Protein AF-0000000077904425 (afdb_homodimer)

Solvent-accessible surface area (backbone atoms only — not comparable to full-atom values): 20096 Å² total; per-residue (Å²): 112,49,62,66,55,47,48,64,58,54,51,74,42,61,39,12,39,88,45,79,74,54,66,70,46,53,52,41,25,53,48,27,41,57,49,38,70,39,75,86,42,65,72,44,62,32,39,40,38,30,56,38,67,69,58,33,61,66,47,53,83,44,50,63,55,47,86,83,42,59,60,88,75,30,36,51,49,89,78,18,36,59,48,27,36,34,39,35,28,35,35,66,79,54,83,76,67,60,47,27,31,45,13,20,22,51,40,38,24,51,49,40,26,34,76,73,58,30,32,32,28,84,34,69,60,51,44,56,71,62,50,24,63,76,69,70,54,50,84,58,38,37,78,64,35,39,32,39,28,18,34,52,72,62,54,51,43,75,38,81,42,41,92,86,62,38,46,59,50,46,66,49,96,85,62,26,40,38,36,30,32,69,54,66,76,79,37,41,48,75,84,111,49,62,67,55,45,47,62,58,54,52,75,41,63,38,12,39,88,47,79,74,56,66,70,45,53,52,41,24,54,49,28,42,56,50,38,70,39,75,85,44,64,71,45,61,32,39,40,38,30,56,38,66,69,57,33,63,67,46,54,83,44,50,63,55,48,86,83,42,59,59,88,76,29,38,50,49,88,79,18,36,57,49,28,36,33,38,36,28,36,35,65,80,54,85,76,68,61,47,28,32,44,14,19,22,51,38,38,23,53,49,41,26,36,75,71,60,29,31,31,27,85,34,69,59,52,44,56,71,63,48,24,63,76,69,70,52,50,86,55,37,38,79,64,35,40,30,39,28,19,34,52,74,61,55,51,42,75,38,80,43,42,92,85,62,38,47,60,50,48,67,51,97,84,62,25,40,38,37,30,30,71,54,67,75,80,35,41,47,76,84

Secondary structure (DSSP, 8-state):
--HHHHHHH--B---EES-PPPHHHHHHHHHHHHT---GGG---EEEEEE--HHHHHHHGGGB---TTS-HHHHSPPGGGS-SEEEEEEEETTS-S-HHHHHHHHHHHHHHHHHTTT-EEEEE-SB-HHHHHHHHT--TTEEEEEEEEEEEESS-EEEEE--TTT-S--EE-TTS-EEEEE--HHHHEEE-/--HHHHHHH--B---EES-PPPHHHHHHHHHHHHT---GGG---EEEEEE--HHHHHHHGGGB---TTS-HHHHSPPGGGS-SEEEEEEEETTS-S-HHHHHHHHHHHHHHHHHTTT-EEEEE-SB-HHHHHHHHT--TTEEEEEEEEEEEESS-EEEEE--TTT-S--EE-TTS-EEEEE--HHHHEEE-

Nearest PDB structures (foldseek):
  2r01-assembly1_A-2  TM=9.145E-01  e=1.708E-19  Chlorobaculum tepidum TLS
  8cqt-assembly1_A  TM=8.303E-01  e=8.380E-14  Bacteroides thetaiotaomicron
  8uc3-assembly1_B  TM=7.685E-01  e=1.182E-12  Streptomyces noursei ATCC 11455
  3h4o-assembly1_A  TM=8.006E-01  e=9.326E-12  Clostridioides difficile 630
  3hj9-assembly1_B  TM=7.371E-01  e=4.112E-08  Cupriavidus pinatubonensis JMP134

InterPro domains:
  IPR000415 Nitroreductase-like [G3DSA:3.40.109.10] (1-153)
  IPR000415 Nitroreductase-like [SSF55469] (1-163)
  IPR023312 Putative nitroreductase, C-terminal, bacterial [G3DSA:2.20.180.10] (157-189)
  IPR029479 Nitroreductase [PF00881] (9-150)

Organism: NCBI:txid853

Radius of gyration: 20.33 Å; Cα contacts (8 Å, |Δi|>4): 874; chains: 2; bounding box: 54×57×41 Å

pLDDT: mean 97.96, std 1.53, range [84.62, 98.94]

Foldseek 3Di:
DDPVVLVFFADAFAFFAQDAQDPVLVVQLQVLLVPFDDVVSQSFKDKDKFQDQVLQVVFLVFFDWQPLDDCVLTHYDPRGFFNIKMFIKGQQVGDDDRVVSSVRSVVSSSSSNVVVQKHKHKTQRGNQVVVCVSRVPDPPIGGGIMMGIHHHPAGEGEDADDPVNHQRWDADPVSHIYGHDYDPVVVDDDD/DDPVVLVFFADAFAFFAQDAQDPVLVVQLQVLLVPFDDVVSQSFKDKDKFQDQVLQVVFLVFFDWQPLDDCVLTHYDPRGFFNIKMFIKGQQVGDDDRVVSSVRSVVSSSSSNVVVQKHKHKTQRGNQVVVCVSRVPDPPIGGGIMMGIHHHPAGEGEDADDPVPHQRWDADPVSHIYGHDYDPVVVDDDD

Structure (mmCIF, N/CA/C/O backbone):
data_AF-0000000077904425-model_v1
#
loop_
_entity.id
_entity.type
_entity.pdbx_description
1 polymer 'Nitroreductase family protein'
#
loop_
_atom_site.group_PDB
_atom_site.id
_atom_site.type_symbol
_atom_site.label_atom_id
_atom_site.label_alt_id
_atom_site.label_comp_id
_atom_site.label_asym_id
_atom_site.label_entity_id
_atom_site.label_seq_id
_atom_site.pdbx_PDB_ins_code
_atom_site.Cartn_x
_atom_site.Cartn_y
_atom_site.Cartn_z
_atom_site.occupancy
_atom_site.B_iso_or_equiv
_atom_site.auth_seq_id
_atom_site.auth_comp_id
_atom_site.auth_asym_id
_atom_site.auth_atom_id
_atom_site.pdbx_PDB_model_num
ATOM 1 N N . MET A 1 1 ? 2.941 -10.969 15.156 1 84.62 1 MET A N 1
ATOM 2 C CA . MET A 1 1 ? 3.982 -10.391 14.305 1 84.62 1 MET A CA 1
ATOM 3 C C . MET A 1 1 ? 3.879 -8.867 14.273 1 84.62 1 MET A C 1
ATOM 5 O O . MET A 1 1 ? 2.779 -8.32 14.211 1 84.62 1 MET A O 1
ATOM 9 N N . SER A 1 2 ? 5.078 -8.211 14.445 1 94.81 2 SER A N 1
ATOM 10 C CA . SER A 1 2 ? 5.078 -6.754 14.352 1 94.81 2 SER A CA 1
ATOM 11 C C . SER A 1 2 ? 4.898 -6.293 12.914 1 94.81 2 SER A C 1
ATOM 13 O O . SER A 1 2 ? 4.996 -7.094 11.984 1 94.81 2 SER A O 1
ATOM 15 N N . ILE A 1 3 ? 4.578 -5.016 12.758 1 97.62 3 ILE A N 1
ATOM 16 C CA . ILE A 1 3 ? 4.406 -4.453 11.422 1 97.62 3 ILE A CA 1
ATOM 17 C C . ILE A 1 3 ? 5.703 -4.609 10.625 1 97.62 3 ILE A C 1
ATOM 19 O O . ILE A 1 3 ? 5.691 -5.094 9.492 1 97.62 3 ILE A O 1
ATOM 23 N N . MET A 1 4 ? 6.895 -4.312 11.234 1 97.69 4 MET A N 1
ATOM 24 C CA . MET A 1 4 ? 8.156 -4.371 10.5 1 97.69 4 MET A CA 1
ATOM 25 C C . MET A 1 4 ? 8.539 -5.812 10.188 1 97.69 4 MET A C 1
ATOM 27 O O . MET A 1 4 ? 9.117 -6.094 9.141 1 97.69 4 MET A O 1
ATOM 31 N N . GLU A 1 5 ? 8.219 -6.676 11.102 1 97.5 5 GLU A N 1
ATOM 32 C CA . GLU A 1 5 ? 8.445 -8.086 10.812 1 97.5 5 GLU A CA 1
ATOM 33 C C . GLU A 1 5 ? 7.586 -8.562 9.641 1 97.5 5 GLU A C 1
ATOM 35 O O . GLU A 1 5 ? 8.055 -9.312 8.789 1 97.5 5 GLU A O 1
ATOM 40 N N . THR A 1 6 ? 6.289 -8.164 9.625 1 98.19 6 THR A N 1
ATOM 41 C CA . THR A 1 6 ? 5.395 -8.531 8.539 1 98.19 6 THR A CA 1
ATOM 42 C C . THR A 1 6 ? 5.902 -7.969 7.211 1 98.19 6 THR A C 1
ATOM 44 O O . THR A 1 6 ? 5.918 -8.672 6.199 1 98.19 6 THR A O 1
ATOM 47 N N . LEU A 1 7 ? 6.34 -6.703 7.207 1 98.19 7 LEU A N 1
ATOM 48 C CA . LEU A 1 7 ? 6.875 -6.078 6.004 1 98.19 7 LEU A CA 1
ATOM 49 C C . LEU A 1 7 ? 8.133 -6.805 5.523 1 98.19 7 LEU A C 1
ATOM 51 O O . LEU A 1 7 ? 8.344 -6.949 4.316 1 98.19 7 LEU A O 1
ATOM 55 N N . ASN A 1 8 ? 8.922 -7.266 6.434 1 97.81 8 ASN A N 1
ATOM 56 C CA . ASN A 1 8 ? 10.172 -7.926 6.082 1 97.81 8 ASN A CA 1
ATOM 57 C C . ASN A 1 8 ? 9.938 -9.312 5.5 1 97.81 8 ASN A C 1
ATOM 59 O O . ASN A 1 8 ? 10.664 -9.75 4.602 1 97.81 8 ASN A O 1
ATOM 63 N N . THR A 1 9 ? 8.938 -9.984 6.023 1 98.06 9 THR A N 1
ATOM 64 C CA . THR A 1 9 ? 8.789 -11.391 5.68 1 98.06 9 THR A CA 1
ATOM 65 C C . THR A 1 9 ? 7.727 -11.578 4.602 1 98.06 9 THR A C 1
ATOM 67 O O . THR A 1 9 ? 7.652 -12.633 3.967 1 98.06 9 THR A O 1
ATOM 70 N N . ARG A 1 10 ? 6.793 -10.586 4.441 1 98.06 10 ARG A N 1
ATOM 71 C CA . ARG A 1 10 ? 5.863 -10.664 3.318 1 98.06 10 ARG A CA 1
ATOM 72 C C . ARG A 1 10 ? 6.594 -10.508 1.989 1 98.06 10 ARG A C 1
ATOM 74 O O . ARG A 1 10 ? 7.129 -9.438 1.69 1 98.06 10 ARG A O 1
ATOM 81 N N . ARG A 1 11 ? 6.738 -11.531 1.28 1 98.31 11 ARG A N 1
ATOM 82 C CA . ARG A 1 11 ? 7.367 -11.562 -0.036 1 98.31 11 ARG A CA 1
ATOM 83 C C . ARG A 1 11 ? 6.414 -12.125 -1.084 1 98.31 11 ARG A C 1
ATOM 85 O O . ARG A 1 11 ? 5.301 -12.539 -0.758 1 98.31 11 ARG A O 1
ATOM 92 N N . THR A 1 12 ? 6.887 -12.062 -2.316 1 98.56 12 THR A N 1
ATOM 93 C CA . THR A 1 12 ? 6.152 -12.734 -3.383 1 98.56 12 THR A CA 1
ATOM 94 C C . THR A 1 12 ? 6.383 -14.242 -3.338 1 98.56 12 THR A C 1
ATOM 96 O O . THR A 1 12 ? 7.527 -14.695 -3.256 1 98.56 12 THR A O 1
ATOM 99 N N . TYR A 1 13 ? 5.348 -14.984 -3.318 1 98.62 13 TYR A N 1
ATOM 100 C CA . TYR A 1 13 ? 5.406 -16.438 -3.334 1 98.62 13 TYR A CA 1
ATOM 101 C C . TYR A 1 13 ? 4.77 -17 -4.602 1 98.62 13 TYR A C 1
ATOM 103 O O . TYR A 1 13 ? 3.75 -16.484 -5.07 1 98.62 13 TYR A O 1
ATOM 111 N N . ARG A 1 14 ? 5.336 -18.156 -5.055 1 98.5 14 ARG A N 1
ATOM 112 C CA . ARG A 1 14 ? 4.91 -18.594 -6.379 1 98.5 14 ARG A CA 1
ATOM 113 C C . ARG A 1 14 ? 4.648 -20.094 -6.398 1 98.5 14 ARG A C 1
ATOM 115 O O . ARG A 1 14 ? 4.344 -20.656 -7.449 1 98.5 14 ARG A O 1
ATOM 122 N N . ARG A 1 15 ? 4.828 -20.75 -5.27 1 98.62 15 ARG A N 1
ATOM 123 C CA . ARG A 1 15 ? 4.461 -22.141 -5.062 1 98.62 15 ARG A CA 1
ATOM 124 C C . ARG A 1 15 ? 3.674 -22.312 -3.766 1 98.62 15 ARG A C 1
ATOM 126 O O . ARG A 1 15 ? 4.023 -21.719 -2.738 1 98.62 15 ARG A O 1
ATOM 133 N N . PHE A 1 16 ? 2.631 -23.172 -3.879 1 98.75 16 PHE A N 1
ATOM 134 C CA . PHE A 1 16 ? 1.696 -23.203 -2.76 1 98.75 16 PHE A CA 1
ATOM 135 C C . PHE A 1 16 ? 1.29 -24.641 -2.436 1 98.75 16 PHE A C 1
ATOM 137 O O . PHE A 1 16 ? 1.147 -25.469 -3.338 1 98.75 16 PHE A O 1
ATOM 144 N N . ALA A 1 17 ? 1.142 -24.875 -1.135 1 98.69 17 ALA A N 1
ATOM 145 C CA . ALA A 1 17 ? 0.467 -26.109 -0.725 1 98.69 17 ALA A CA 1
ATOM 146 C C . ALA A 1 17 ? -0.988 -26.109 -1.184 1 98.69 17 ALA A C 1
ATOM 148 O O . ALA A 1 17 ? -1.618 -25.062 -1.284 1 98.69 17 ALA A O 1
ATOM 149 N N . GLN A 1 18 ? -1.491 -27.359 -1.376 1 98 18 GLN A N 1
ATOM 150 C CA . GLN A 1 18 ? -2.869 -27.484 -1.839 1 98 18 GLN A CA 1
ATOM 151 C C . GLN A 1 18 ? -3.842 -27.547 -0.663 1 98 18 GLN A C 1
ATOM 153 O O . GLN A 1 18 ? -4.5 -28.562 -0.446 1 98 18 GLN A O 1
ATOM 158 N N . LYS A 1 19 ? -3.885 -26.531 0.085 1 97.44 19 LYS A N 1
ATOM 159 C CA . LYS A 1 19 ? -4.801 -26.344 1.205 1 97.44 19 LYS A CA 1
ATOM 160 C C . LYS A 1 19 ? -5.602 -25.047 1.042 1 97.44 19 LYS A C 1
ATOM 162 O O . LYS A 1 19 ? -5.059 -24.016 0.623 1 97.44 19 LYS A O 1
ATOM 167 N N . PRO A 1 20 ? -6.832 -25.172 1.307 1 97.44 20 PRO A N 1
ATOM 168 C CA . PRO A 1 20 ? -7.664 -23.984 1.112 1 97.44 20 PRO A CA 1
ATOM 169 C C . PRO A 1 20 ? -7.242 -22.812 2.002 1 97.44 20 PRO A C 1
ATOM 171 O O . PRO A 1 20 ? -6.746 -23.031 3.111 1 97.44 20 PRO A O 1
ATOM 174 N N . VAL A 1 21 ? -7.398 -21.625 1.522 1 98.69 21 VAL A N 1
ATOM 175 C CA . VAL A 1 21 ? -7.234 -20.422 2.342 1 98.69 21 VAL A CA 1
ATOM 176 C C . VAL A 1 21 ? -8.383 -20.328 3.344 1 98.69 21 VAL A C 1
ATOM 178 O O . VAL A 1 21 ? -9.555 -20.391 2.965 1 98.69 21 VAL A O 1
ATOM 181 N N . PRO A 1 22 ? -8.07 -20.172 4.578 1 98.44 22 PRO A N 1
ATOM 182 C CA . PRO A 1 22 ? -9.141 -20.047 5.57 1 98.44 22 PRO A CA 1
ATOM 183 C C . PRO A 1 22 ? -10.047 -18.859 5.312 1 98.44 22 PRO A C 1
ATOM 185 O O . PRO A 1 22 ? -9.578 -17.797 4.895 1 98.44 22 PRO A O 1
ATOM 188 N N . GLN A 1 23 ? -11.32 -19.031 5.664 1 98 23 GLN A N 1
ATOM 189 C CA . GLN A 1 23 ? -12.32 -18 5.383 1 98 23 GLN A CA 1
ATOM 190 C C . GLN A 1 23 ? -12.023 -16.719 6.156 1 98 23 GLN A C 1
ATOM 192 O O . GLN A 1 23 ? -12.273 -15.625 5.664 1 98 23 GLN A O 1
ATOM 197 N N . ASP A 1 24 ? -11.562 -16.828 7.348 1 98.62 24 ASP A N 1
ATOM 198 C CA . ASP A 1 24 ? -11.258 -15.641 8.141 1 98.62 24 ASP A CA 1
ATOM 199 C C . ASP A 1 24 ? -10.156 -14.812 7.484 1 98.62 24 ASP A C 1
ATOM 201 O O . ASP A 1 24 ? -10.117 -13.586 7.633 1 98.62 24 ASP A O 1
ATOM 205 N N . VAL A 1 25 ? -9.203 -15.469 6.766 1 98.69 25 VAL A N 1
ATOM 206 C CA . VAL A 1 25 ? -8.164 -14.758 6.027 1 98.69 25 VAL A CA 1
ATOM 207 C C . VAL A 1 25 ? -8.789 -13.992 4.863 1 98.69 25 VAL A C 1
ATOM 209 O O . VAL A 1 25 ? -8.422 -12.844 4.598 1 98.69 25 VAL A O 1
ATOM 212 N N . VAL A 1 26 ? -9.727 -14.609 4.191 1 98.75 26 VAL A N 1
ATOM 213 C CA . VAL A 1 26 ? -10.438 -13.961 3.1 1 98.75 26 VAL A CA 1
ATOM 214 C C . VAL A 1 26 ? -11.141 -12.703 3.615 1 98.75 26 VAL A C 1
ATOM 216 O O . VAL A 1 26 ? -11.047 -11.633 3.006 1 98.75 26 VAL A O 1
ATOM 219 N N . GLU A 1 27 ? -11.805 -12.867 4.715 1 98.62 27 GLU A N 1
ATOM 220 C CA . GLU A 1 27 ? -12.516 -11.734 5.316 1 98.62 27 GLU A CA 1
ATOM 221 C C . GLU A 1 27 ? -11.547 -10.617 5.68 1 98.62 27 GLU A C 1
ATOM 223 O O . GLU A 1 27 ? -11.859 -9.438 5.48 1 98.62 27 GLU A O 1
ATOM 228 N N . ASP A 1 28 ? -10.406 -10.969 6.219 1 98.75 28 ASP A N 1
ATOM 229 C CA . ASP A 1 28 ? -9.398 -9.969 6.566 1 98.75 28 ASP A CA 1
ATOM 230 C C . ASP A 1 28 ? -8.898 -9.234 5.32 1 98.75 28 ASP A C 1
ATOM 232 O O . ASP A 1 28 ? -8.703 -8.016 5.352 1 98.75 28 ASP A O 1
ATOM 236 N N . MET A 1 29 ? -8.688 -9.953 4.223 1 98.88 29 MET A N 1
ATOM 237 C CA . MET A 1 29 ? -8.219 -9.328 2.992 1 98.88 29 MET A CA 1
ATOM 238 C C . MET A 1 29 ? -9.242 -8.328 2.459 1 98.88 29 MET A C 1
ATOM 240 O O . MET A 1 29 ? -8.891 -7.223 2.049 1 98.88 29 MET A O 1
ATOM 244 N N . VAL A 1 30 ? -10.5 -8.695 2.498 1 98.81 30 VAL A N 1
ATOM 245 C CA . VAL A 1 30 ? -11.562 -7.812 2.031 1 98.81 30 VAL A CA 1
ATOM 246 C C . VAL A 1 30 ? -11.648 -6.586 2.938 1 98.81 30 VAL A C 1
ATOM 248 O O . VAL A 1 30 ? -11.766 -5.457 2.455 1 98.81 30 VAL A O 1
ATOM 251 N N . GLU A 1 31 ? -11.57 -6.832 4.219 1 98.81 31 GLU A N 1
ATOM 252 C CA . GLU A 1 31 ? -11.594 -5.719 5.164 1 98.81 31 GLU A CA 1
ATOM 253 C C . GLU A 1 31 ? -10.383 -4.809 4.977 1 98.81 31 GLU A C 1
ATOM 255 O O . GLU A 1 31 ? -10.492 -3.59 5.105 1 98.81 31 GLU A O 1
ATOM 260 N N . ALA A 1 32 ? -9.25 -5.395 4.695 1 98.88 32 ALA A N 1
ATOM 261 C CA . ALA A 1 32 ? -8.039 -4.613 4.453 1 98.88 32 ALA A CA 1
ATOM 262 C C . ALA A 1 32 ? -8.219 -3.672 3.266 1 98.88 32 ALA A C 1
ATOM 264 O O . ALA A 1 32 ? -7.781 -2.521 3.305 1 98.88 32 ALA A O 1
ATOM 265 N N . LEU A 1 33 ? -8.844 -4.16 2.191 1 98.88 33 LEU A N 1
ATOM 266 C CA . LEU A 1 33 ? -9.188 -3.285 1.076 1 98.88 33 LEU A CA 1
ATOM 267 C C . LEU A 1 33 ? -10.109 -2.158 1.536 1 98.88 33 LEU A C 1
ATOM 269 O O . LEU A 1 33 ? -9.875 -0.991 1.207 1 98.88 33 LEU A O 1
ATOM 273 N N . ARG A 1 34 ? -11.117 -2.516 2.299 1 98.69 34 ARG A N 1
ATOM 274 C CA . ARG A 1 34 ? -12.117 -1.554 2.75 1 98.69 34 ARG A CA 1
ATOM 275 C C . ARG A 1 34 ? -11.469 -0.443 3.574 1 98.69 34 ARG A C 1
ATOM 277 O O . ARG A 1 34 ? -11.891 0.714 3.496 1 98.69 34 ARG A O 1
ATOM 284 N N . LEU A 1 35 ? -10.469 -0.769 4.277 1 98.62 35 LEU A N 1
ATOM 285 C CA . LEU A 1 35 ? -9.82 0.141 5.215 1 98.62 35 LEU A CA 1
ATOM 286 C C . LEU A 1 35 ? -8.734 0.959 4.52 1 98.62 35 LEU A C 1
ATOM 288 O O . LEU A 1 35 ? -8.156 1.867 5.121 1 98.62 35 LEU A O 1
ATOM 292 N N . SER A 1 36 ? -8.469 0.687 3.26 1 98.69 36 SER A N 1
ATOM 293 C CA . SER A 1 36 ? -7.367 1.32 2.541 1 98.69 36 SER A CA 1
ATOM 294 C C . SER A 1 36 ? -7.625 2.811 2.338 1 98.69 36 SER A C 1
ATOM 296 O O . SER A 1 36 ? -8.75 3.217 2.055 1 98.69 36 SER A O 1
ATOM 298 N N . SER A 1 37 ? -6.543 3.627 2.564 1 98.25 37 SER A N 1
ATOM 299 C CA . SER A 1 37 ? -6.598 5.027 2.164 1 98.25 37 SER A CA 1
ATOM 300 C C . SER A 1 37 ? -6.766 5.168 0.654 1 98.25 37 SER A C 1
ATOM 302 O O . SER A 1 37 ? -6.281 4.328 -0.109 1 98.25 37 SER A O 1
ATOM 304 N N . CYS A 1 38 ? -7.488 6.16 0.239 1 98.31 38 CYS A N 1
ATOM 305 C CA . CYS A 1 38 ? -7.598 6.504 -1.174 1 98.31 38 CYS A CA 1
ATOM 306 C C . CYS A 1 38 ? -7.828 8 -1.353 1 98.31 38 CYS A C 1
ATOM 308 O O . CYS A 1 38 ? -8.203 8.695 -0.405 1 98.31 38 CYS A O 1
ATOM 310 N N . GLY A 1 39 ? -7.434 8.445 -2.512 1 98.38 39 GLY A N 1
ATOM 311 C CA . GLY A 1 39 ? -7.617 9.859 -2.809 1 98.38 39 GLY A CA 1
ATOM 312 C C . GLY A 1 39 ? -9.047 10.328 -2.613 1 98.38 39 GLY A C 1
ATOM 313 O O . GLY A 1 39 ? -9.977 9.734 -3.158 1 98.38 39 GLY A O 1
ATOM 314 N N . ALA A 1 40 ? -9.188 11.359 -1.803 1 97.81 40 ALA A N 1
ATOM 315 C CA . ALA A 1 40 ? -10.484 11.984 -1.553 1 97.81 40 ALA A CA 1
ATOM 316 C C . ALA A 1 40 ? -11.492 10.961 -1.033 1 97.81 40 ALA A C 1
ATOM 318 O O . ALA A 1 40 ? -12.703 11.164 -1.151 1 97.81 40 ALA A O 1
ATOM 319 N N . ASN A 1 41 ? -11 9.812 -0.575 1 98.31 41 ASN A N 1
ATOM 320 C CA . ASN A 1 41 ? -11.82 8.734 -0.024 1 98.31 41 ASN A CA 1
ATOM 321 C C . ASN A 1 41 ? -12.836 8.227 -1.042 1 98.31 41 ASN A C 1
ATOM 323 O O . ASN A 1 41 ? -13.945 7.836 -0.675 1 98.31 41 ASN A O 1
ATOM 327 N N . ARG A 1 42 ? -12.492 8.164 -2.291 1 98.12 42 ARG A N 1
ATOM 328 C CA . ARG A 1 42 ? -13.445 7.855 -3.35 1 98.12 42 ARG A CA 1
ATOM 329 C C . ARG A 1 42 ? -13.703 6.355 -3.438 1 98.12 42 ARG A C 1
ATOM 331 O O . ARG A 1 42 ? -14.719 5.922 -3.99 1 98.12 42 ARG A O 1
ATOM 338 N N . GLN A 1 43 ? -12.766 5.535 -2.996 1 98.44 43 GLN A N 1
ATOM 339 C CA . GLN A 1 43 ? -12.977 4.105 -2.822 1 98.44 43 GLN A CA 1
ATOM 340 C C . GLN A 1 43 ? -13.344 3.438 -4.145 1 98.44 43 GLN A C 1
ATOM 342 O O . GLN A 1 43 ? -14.344 2.723 -4.23 1 98.44 43 GLN A O 1
ATOM 347 N N . ALA A 1 44 ? -12.477 3.543 -5.121 1 98.75 44 ALA A N 1
ATOM 348 C CA . ALA A 1 44 ? -12.742 3.098 -6.484 1 98.75 44 ALA A CA 1
ATOM 349 C C . ALA A 1 44 ? -12.266 1.664 -6.699 1 98.75 44 ALA A C 1
ATOM 351 O O . ALA A 1 44 ? -12.531 1.066 -7.746 1 98.75 44 ALA A O 1
ATOM 352 N N . VAL A 1 45 ? -11.555 1.046 -5.77 1 98.88 45 VAL A N 1
ATOM 353 C CA . VAL A 1 45 ? -10.969 -0.279 -5.941 1 98.88 45 VAL A CA 1
ATOM 354 C C . VAL A 1 45 ? -11.898 -1.336 -5.352 1 98.88 45 VAL A C 1
ATOM 356 O O . VAL A 1 45 ? -12.43 -1.162 -4.254 1 98.88 45 VAL A O 1
ATOM 359 N N . LYS A 1 46 ? -12.117 -2.41 -6.082 1 98.81 46 LYS A N 1
ATOM 360 C CA . LYS A 1 46 ? -12.992 -3.52 -5.699 1 98.81 46 LYS A CA 1
ATOM 361 C C . LYS A 1 46 ? -12.273 -4.859 -5.859 1 98.81 46 LYS A C 1
ATOM 363 O O . LYS A 1 46 ? -11.188 -4.926 -6.441 1 98.81 46 LYS A O 1
ATOM 368 N N . LEU A 1 47 ? -12.953 -5.898 -5.258 1 98.94 47 LEU A N 1
ATOM 369 C CA . LEU A 1 47 ? -12.375 -7.234 -5.332 1 98.94 47 LEU A CA 1
ATOM 370 C C . LEU A 1 47 ? -13.383 -8.234 -5.883 1 98.94 47 LEU A C 1
ATOM 372 O O . LEU A 1 47 ? -14.562 -8.195 -5.523 1 98.94 47 LEU A O 1
ATOM 376 N N . VAL A 1 48 ? -12.922 -9.055 -6.746 1 98.94 48 VAL A N 1
ATOM 377 C CA . VAL A 1 48 ? -13.586 -10.32 -7.035 1 98.94 48 VAL A CA 1
ATOM 378 C C . VAL A 1 48 ? -12.789 -11.477 -6.422 1 98.94 48 VAL A C 1
ATOM 380 O O . VAL A 1 48 ? -11.633 -11.703 -6.785 1 98.94 48 VAL A O 1
ATOM 383 N N . VAL A 1 49 ? -13.398 -12.188 -5.523 1 98.88 49 VAL A N 1
ATOM 384 C CA . VAL A 1 49 ? -12.758 -13.297 -4.824 1 98.88 49 VAL A CA 1
ATOM 385 C C . VAL A 1 49 ? -13.008 -14.594 -5.586 1 98.88 49 VAL A C 1
ATOM 387 O O . VAL A 1 49 ? -14.156 -15.023 -5.746 1 98.88 49 VAL A O 1
ATOM 390 N N . VAL A 1 50 ? -11.953 -15.195 -6.055 1 98.75 50 VAL A N 1
ATOM 391 C CA . VAL A 1 50 ? -12.031 -16.438 -6.82 1 98.75 50 VAL A CA 1
ATOM 392 C C . VAL A 1 50 ? -11.562 -17.609 -5.957 1 98.75 50 VAL A C 1
ATOM 394 O O . VAL A 1 50 ? -10.367 -17.828 -5.785 1 98.75 50 VAL A O 1
ATOM 397 N N . GLN A 1 51 ? -12.516 -18.406 -5.457 1 95.81 51 GLN A N 1
ATOM 398 C CA . GLN A 1 51 ? -12.117 -19.422 -4.484 1 95.81 51 GLN A CA 1
ATOM 399 C C . GLN A 1 51 ? -12.617 -20.797 -4.895 1 95.81 51 GLN A C 1
ATOM 401 O O . GLN A 1 51 ? -12.188 -21.812 -4.336 1 95.81 51 GLN A O 1
ATOM 406 N N . SER A 1 52 ? -13.547 -20.828 -5.902 1 95.31 52 SER A N 1
ATOM 407 C CA . SER A 1 52 ? -13.969 -22.156 -6.363 1 95.31 52 SER A CA 1
ATOM 408 C C . SER A 1 52 ? -12.844 -22.859 -7.109 1 95.31 52 SER A C 1
ATOM 410 O O . SER A 1 52 ? -12.18 -22.266 -7.957 1 95.31 52 SER A O 1
ATOM 412 N N . PRO A 1 53 ? -12.641 -24.141 -6.742 1 95.94 53 PRO A N 1
ATOM 413 C CA . PRO A 1 53 ? -11.578 -24.875 -7.438 1 95.94 53 PRO A CA 1
ATOM 414 C C . PRO A 1 53 ? -11.719 -24.828 -8.953 1 95.94 53 PRO A C 1
ATOM 416 O O . PRO A 1 53 ? -10.719 -24.719 -9.672 1 95.94 53 PRO A O 1
ATOM 419 N N . GLU A 1 54 ? -12.906 -24.891 -9.406 1 97.38 54 GLU A N 1
ATOM 420 C CA . GLU A 1 54 ? -13.164 -24.844 -10.844 1 97.38 54 GLU A CA 1
ATOM 421 C C . GLU A 1 54 ? -12.727 -23.5 -11.438 1 97.38 54 GLU A C 1
ATOM 423 O O . GLU A 1 54 ? -12.047 -23.469 -12.469 1 97.38 54 GLU A O 1
ATOM 428 N N . MET A 1 55 ? -13.109 -22.406 -10.828 1 98.25 55 MET A N 1
ATOM 429 C CA . MET A 1 55 ? -12.758 -21.078 -11.336 1 98.25 55 MET A CA 1
ATOM 430 C C . MET A 1 55 ? -11.25 -20.844 -11.227 1 98.25 55 MET A C 1
ATOM 432 O O . MET A 1 55 ? -10.656 -20.219 -12.117 1 98.25 55 MET A O 1
ATOM 436 N N . VAL A 1 56 ? -10.672 -21.328 -10.141 1 98.56 56 VAL A N 1
ATOM 437 C CA . VAL A 1 56 ? -9.234 -21.172 -9.969 1 98.56 56 VAL A CA 1
ATOM 438 C C . VAL A 1 56 ? -8.5 -21.859 -11.125 1 98.56 56 VAL A C 1
ATOM 440 O O . VAL A 1 56 ? -7.562 -21.297 -11.688 1 98.56 56 VAL A O 1
ATOM 443 N N . LYS A 1 57 ? -8.945 -23.016 -11.484 1 98.06 57 LYS A N 1
ATOM 444 C CA . LYS A 1 57 ? -8.352 -23.781 -12.578 1 98.06 57 LYS A CA 1
ATOM 445 C C . LYS A 1 57 ? -8.477 -23.031 -13.898 1 98.06 57 LYS A C 1
ATOM 447 O O . LYS A 1 57 ? -7.57 -23.062 -14.734 1 98.06 57 LYS A O 1
ATOM 452 N N . LYS A 1 58 ? -9.617 -22.391 -14.086 1 98.69 58 LYS A N 1
ATOM 453 C CA . LYS A 1 58 ? -9.867 -21.641 -15.312 1 98.69 58 LYS A CA 1
ATOM 454 C C . LYS A 1 58 ? -9.008 -20.375 -15.375 1 98.69 58 LYS A C 1
ATOM 456 O O . LYS A 1 58 ? -8.625 -19.938 -16.469 1 98.69 58 LYS A O 1
ATOM 461 N N . VAL A 1 59 ? -8.648 -19.75 -14.266 1 98.88 59 VAL A N 1
ATOM 462 C CA . VAL A 1 59 ? -7.883 -18.5 -14.188 1 98.88 59 VAL A CA 1
ATOM 463 C C . VAL A 1 59 ? -6.406 -18.781 -14.445 1 98.88 59 VAL A C 1
ATOM 465 O O . VAL A 1 59 ? -5.715 -17.984 -15.078 1 98.88 59 VAL A O 1
ATOM 468 N N . HIS A 1 60 ? -5.926 -19.922 -14.031 1 98.56 60 HIS A N 1
ATOM 469 C CA . HIS A 1 60 ? -4.5 -20.203 -13.914 1 98.56 60 HIS A CA 1
ATOM 470 C C . HIS A 1 60 ? -3.795 -20.031 -15.258 1 98.56 60 HIS A C 1
ATOM 472 O O . HIS A 1 60 ? -2.744 -19.391 -15.328 1 98.56 60 HIS A O 1
ATOM 478 N N . PRO A 1 61 ? -4.383 -20.516 -16.391 1 98.31 61 PRO A N 1
ATOM 479 C CA . PRO A 1 61 ? -3.68 -20.391 -17.672 1 98.31 61 PRO A CA 1
ATOM 480 C C . PRO A 1 61 ? -3.668 -18.953 -18.188 1 98.31 61 PRO A C 1
ATOM 482 O O . PRO A 1 61 ? -3.029 -18.656 -19.203 1 98.31 61 PRO A O 1
ATOM 485 N N . LEU A 1 62 ? -4.367 -18.031 -17.531 1 98.81 62 LEU A N 1
ATOM 486 C CA . LEU A 1 62 ? -4.547 -16.672 -18.031 1 98.81 62 LEU A CA 1
ATOM 487 C C . LEU A 1 62 ? -3.621 -15.703 -17.312 1 98.81 62 LEU A C 1
ATOM 489 O O . LEU A 1 62 ? -3.719 -14.492 -17.516 1 98.81 62 LEU A O 1
ATOM 493 N N . VAL A 1 63 ? -2.746 -16.25 -16.438 1 98.56 63 VAL A N 1
ATOM 494 C CA . VAL A 1 63 ? -1.76 -15.438 -15.734 1 98.56 63 VAL A CA 1
ATOM 495 C C . VAL A 1 63 ? -0.353 -15.938 -16.062 1 98.56 63 VAL A C 1
ATOM 497 O O . VAL A 1 63 ? -0.162 -17.109 -16.406 1 98.56 63 VAL A O 1
ATOM 500 N N . LYS A 1 64 ? 0.62 -15.039 -16 1 97.94 64 LYS A N 1
ATOM 501 C CA . LYS A 1 64 ? 2.01 -15.375 -16.297 1 97.94 64 LYS A CA 1
ATOM 502 C C . LYS A 1 64 ? 2.869 -15.305 -15.031 1 97.94 64 LYS A C 1
ATOM 504 O O . LYS A 1 64 ? 2.66 -14.43 -14.18 1 97.94 64 LYS A O 1
ATOM 509 N N . TRP A 1 65 ? 3.838 -16.234 -14.961 1 97.25 65 TRP A N 1
ATOM 510 C CA . TRP A 1 65 ? 4.598 -16.375 -13.719 1 97.25 65 TRP A CA 1
ATOM 511 C C . TRP A 1 65 ? 6.082 -16.109 -13.961 1 97.25 65 TRP A C 1
ATOM 513 O O . TRP A 1 65 ? 6.633 -16.531 -14.977 1 97.25 65 TRP A O 1
ATOM 523 N N . ALA A 1 66 ? 6.711 -15.391 -13.023 1 96 66 ALA A N 1
ATOM 524 C CA . ALA A 1 66 ? 8.148 -15.352 -12.773 1 96 66 ALA A CA 1
ATOM 525 C C . ALA A 1 66 ? 8.922 -15.094 -14.062 1 96 66 ALA A C 1
ATOM 527 O O . ALA A 1 66 ? 9.742 -15.914 -14.477 1 96 66 ALA A O 1
ATOM 528 N N . ALA A 1 67 ? 8.836 -13.867 -14.539 1 95 67 ALA A N 1
ATOM 529 C CA . ALA A 1 67 ? 9.398 -13.523 -15.844 1 95 67 ALA A CA 1
ATOM 530 C C . ALA A 1 67 ? 10.922 -13.602 -15.82 1 95 67 ALA A C 1
ATOM 532 O O . ALA A 1 67 ? 11.555 -13.711 -16.875 1 95 67 ALA A O 1
ATOM 533 N N . TYR A 1 68 ? 11.586 -13.57 -14.672 1 96.56 68 TYR A N 1
ATOM 534 C CA . TYR A 1 68 ? 13.047 -13.562 -14.594 1 96.56 68 TYR A CA 1
ATOM 535 C C . TYR A 1 68 ? 13.602 -14.977 -14.578 1 96.56 68 TYR A C 1
ATOM 537 O O . TYR A 1 68 ? 14.82 -15.172 -14.555 1 96.56 68 TYR A O 1
ATOM 545 N N . LEU A 1 69 ? 12.719 -16.031 -14.547 1 97.25 69 LEU A N 1
ATOM 546 C CA . LEU A 1 69 ? 13.133 -17.422 -14.477 1 97.25 69 LEU A CA 1
ATOM 547 C C . LEU A 1 69 ? 12.602 -18.203 -15.68 1 97.25 69 LEU A C 1
ATOM 549 O O . LEU A 1 69 ? 11.562 -17.859 -16.234 1 97.25 69 LEU A O 1
ATOM 553 N N . PRO A 1 70 ? 13.336 -19.297 -16 1 96.31 70 PRO A N 1
ATOM 554 C CA . PRO A 1 70 ? 12.719 -20.219 -16.953 1 96.31 70 PRO A CA 1
ATOM 555 C C . PRO A 1 70 ? 11.383 -20.766 -16.469 1 96.31 70 PRO A C 1
ATOM 557 O O . PRO A 1 70 ? 11.211 -21.016 -15.281 1 96.31 70 PRO A O 1
ATOM 560 N N . PRO A 1 71 ? 10.492 -20.922 -17.406 1 94.44 71 PRO A N 1
ATOM 561 C CA . PRO A 1 71 ? 9.156 -21.375 -17.016 1 94.44 71 PRO A CA 1
ATOM 562 C C . PRO A 1 71 ? 9.195 -22.641 -16.141 1 94.44 71 PRO A C 1
ATOM 564 O O . PRO A 1 71 ? 8.398 -22.766 -15.211 1 94.44 71 PRO A O 1
ATOM 567 N N . GLU A 1 72 ? 10.094 -23.5 -16.375 1 94.06 72 GLU A N 1
ATOM 568 C CA . GLU A 1 72 ? 10.172 -24.766 -15.648 1 94.06 72 GLU A CA 1
ATOM 569 C C . GLU A 1 72 ? 10.523 -24.531 -14.18 1 94.06 72 GLU A C 1
ATOM 571 O O . GLU A 1 72 ? 10.25 -25.375 -13.328 1 94.06 72 GLU A O 1
ATOM 576 N N . GLN A 1 73 ? 11.078 -23.375 -13.898 1 94.5 73 GLN A N 1
ATOM 577 C CA . GLN A 1 73 ? 11.484 -23.047 -12.539 1 94.5 73 GLN A CA 1
ATOM 578 C C . GLN A 1 73 ? 10.516 -22.062 -11.891 1 94.5 73 GLN A C 1
ATOM 580 O O . GLN A 1 73 ? 10.258 -22.141 -10.688 1 94.5 73 GLN A O 1
ATOM 585 N N . GLY A 1 74 ? 10.023 -21.188 -12.734 1 95 74 GLY A N 1
ATOM 586 C CA . GLY A 1 74 ? 9.258 -20.078 -12.203 1 95 74 GLY A CA 1
ATOM 587 C C . GLY A 1 74 ? 7.766 -20.344 -12.148 1 95 74 GLY A C 1
ATOM 588 O O . GLY A 1 74 ? 7.055 -19.781 -11.312 1 95 74 GLY A O 1
ATOM 589 N N . ALA A 1 75 ? 7.277 -21.172 -13.008 1 95.94 75 ALA A N 1
ATOM 590 C CA . ALA A 1 75 ? 5.852 -21.484 -13.062 1 95.94 75 ALA A CA 1
ATOM 591 C C . ALA A 1 75 ? 5.504 -22.609 -12.086 1 95.94 75 ALA A C 1
ATOM 593 O O . ALA A 1 75 ? 6.184 -23.641 -12.039 1 95.94 75 ALA A O 1
ATOM 594 N N . PRO A 1 76 ? 4.496 -22.359 -11.305 1 97.75 76 PRO A N 1
ATOM 595 C CA . PRO A 1 76 ? 4.117 -23.438 -10.391 1 97.75 76 PRO A CA 1
ATOM 596 C C . PRO A 1 76 ? 3.66 -24.703 -11.133 1 97.75 76 PRO A C 1
ATOM 598 O O . PRO A 1 76 ? 2.953 -24.609 -12.141 1 97.75 76 PRO A O 1
ATOM 601 N N . LYS A 1 77 ? 4.043 -25.812 -10.57 1 96.88 77 LYS A N 1
ATOM 602 C CA . LYS A 1 77 ? 3.553 -27.094 -11.062 1 96.88 77 LYS A CA 1
ATOM 603 C C . LYS A 1 77 ? 2.105 -27.328 -10.641 1 96.88 77 LYS A C 1
ATOM 605 O O . LYS A 1 77 ? 1.561 -26.578 -9.828 1 96.88 77 LYS A O 1
ATOM 610 N N . ALA A 1 78 ? 1.521 -28.344 -11.172 1 95.88 78 ALA A N 1
ATOM 611 C CA . ALA A 1 78 ? 0.104 -28.625 -10.945 1 95.88 78 ALA A CA 1
ATOM 612 C C . ALA A 1 78 ? -0.204 -28.703 -9.453 1 95.88 78 ALA A C 1
ATOM 614 O O . ALA A 1 78 ? -1.233 -28.203 -8.992 1 95.88 78 ALA A O 1
ATOM 615 N N . ASP A 1 79 ? 0.666 -29.328 -8.695 1 96.94 79 ASP A N 1
ATOM 616 C CA . ASP A 1 79 ? 0.421 -29.531 -7.273 1 96.94 79 ASP A CA 1
ATOM 617 C C . ASP A 1 79 ? 0.969 -28.375 -6.445 1 96.94 79 ASP A C 1
ATOM 619 O O . ASP A 1 79 ? 1.012 -28.438 -5.215 1 96.94 79 ASP A O 1
ATOM 623 N N . GLU A 1 80 ? 1.419 -27.281 -7.137 1 98.12 80 GLU A N 1
ATOM 624 C CA . GLU A 1 80 ? 1.988 -26.109 -6.477 1 98.12 80 GLU A CA 1
ATOM 625 C C . GLU A 1 80 ? 1.187 -24.859 -6.801 1 98.12 80 GLU A C 1
ATOM 627 O O . GLU A 1 80 ? 1.552 -23.766 -6.379 1 98.12 80 GLU A O 1
ATOM 632 N N . GLN A 1 81 ? 0.163 -24.984 -7.539 1 98.56 81 GLN A N 1
ATOM 633 C CA . GLN A 1 81 ? -0.594 -23.844 -8.023 1 98.56 81 GLN A CA 1
ATOM 634 C C . GLN A 1 81 ? -1.33 -23.156 -6.879 1 98.56 81 GLN A C 1
ATOM 636 O O . GLN A 1 81 ? -1.602 -23.766 -5.844 1 98.56 81 GLN A O 1
ATOM 641 N N . PRO A 1 82 ? -1.61 -21.828 -7.027 1 98.75 82 PRO A N 1
ATOM 642 C CA . PRO A 1 82 ? -2.449 -21.141 -6.039 1 98.75 82 PRO A CA 1
ATOM 643 C C . PRO A 1 82 ? -3.818 -21.797 -5.871 1 98.75 82 PRO A C 1
ATOM 645 O O . PRO A 1 82 ? -4.359 -22.359 -6.832 1 98.75 82 PRO A O 1
ATOM 648 N N . VAL A 1 83 ? -4.344 -21.703 -4.73 1 98.75 83 VAL A N 1
ATOM 649 C CA . VAL A 1 83 ? -5.645 -22.312 -4.461 1 98.75 83 VAL A CA 1
ATOM 650 C C . VAL A 1 83 ? -6.73 -21.25 -4.465 1 98.75 83 VAL A C 1
ATOM 652 O O . VAL A 1 83 ? -7.914 -21.547 -4.301 1 98.75 83 VAL A O 1
ATOM 655 N N . MET A 1 84 ? -6.383 -20 -4.637 1 98.81 84 MET A N 1
ATOM 656 C CA . MET A 1 84 ? -7.281 -18.844 -4.668 1 98.81 84 MET A CA 1
ATOM 657 C C . MET A 1 84 ? -6.664 -17.703 -5.465 1 98.81 84 MET A C 1
ATOM 659 O O . MET A 1 84 ? -5.445 -17.547 -5.504 1 98.81 84 MET A O 1
ATOM 663 N N . TYR A 1 85 ? -7.5 -16.938 -6.137 1 98.94 85 TYR A N 1
ATOM 664 C CA . TYR A 1 85 ? -7.109 -15.664 -6.742 1 98.94 85 TYR A CA 1
ATOM 665 C C . TYR A 1 85 ? -8.008 -14.531 -6.266 1 98.94 85 TYR A C 1
ATOM 667 O O . TYR A 1 85 ? -9.164 -14.766 -5.891 1 98.94 85 TYR A O 1
ATOM 675 N N . LEU A 1 86 ? -7.504 -13.398 -6.203 1 98.94 86 LEU A N 1
ATOM 676 C CA . LEU A 1 86 ? -8.281 -12.164 -6.168 1 98.94 86 LEU A CA 1
ATOM 677 C C . LEU A 1 86 ? -8.133 -11.391 -7.473 1 98.94 86 LEU A C 1
ATOM 679 O O . LEU A 1 86 ? -7.016 -11.227 -7.977 1 98.94 86 LEU A O 1
ATOM 683 N N . ALA A 1 87 ? -9.211 -11 -8.07 1 98.94 87 ALA A N 1
ATOM 684 C CA . ALA A 1 87 ? -9.18 -9.969 -9.102 1 98.94 87 ALA A CA 1
ATOM 685 C C . ALA A 1 87 ? -9.344 -8.578 -8.492 1 98.94 87 ALA A C 1
ATOM 687 O O . ALA A 1 87 ? -10.352 -8.305 -7.828 1 98.94 87 ALA A O 1
ATOM 688 N N . VAL A 1 88 ? -8.359 -7.754 -8.648 1 98.94 88 VAL A N 1
ATOM 689 C CA . VAL A 1 88 ? -8.422 -6.371 -8.195 1 98.94 88 VAL A CA 1
ATOM 690 C C . VAL A 1 88 ? -8.93 -5.477 -9.32 1 98.94 88 VAL A C 1
ATOM 692 O O . VAL A 1 88 ? -8.289 -5.367 -10.375 1 98.94 88 VAL A O 1
ATOM 695 N N . VAL A 1 89 ? -10.023 -4.832 -9.062 1 98.88 89 VAL A N 1
ATOM 696 C CA . VAL A 1 89 ? -10.781 -4.137 -10.094 1 98.88 89 VAL A CA 1
ATOM 697 C C . VAL A 1 89 ? -10.867 -2.648 -9.75 1 98.88 89 VAL A C 1
ATOM 699 O O . VAL A 1 89 ? -10.977 -2.279 -8.578 1 98.88 89 VAL A O 1
ATOM 702 N N . GLN A 1 90 ? -10.758 -1.806 -10.789 1 98.88 90 GLN A N 1
ATOM 703 C CA . GLN A 1 90 ? -10.898 -0.36 -10.656 1 98.88 90 GLN A CA 1
ATOM 704 C C . GLN A 1 90 ? -12.195 0.125 -11.305 1 98.88 90 GLN A C 1
ATOM 706 O O . GLN A 1 90 ? -12.461 -0.177 -12.469 1 98.88 90 GLN A O 1
ATOM 711 N N . ASP A 1 91 ? -13 0.828 -10.57 1 98.69 91 ASP A N 1
ATOM 712 C CA . ASP A 1 91 ? -14.141 1.527 -11.156 1 98.69 91 ASP A CA 1
ATOM 713 C C . ASP A 1 91 ? -13.695 2.787 -11.891 1 98.69 91 ASP A C 1
ATOM 715 O O . ASP A 1 91 ? -13.461 3.826 -11.273 1 98.69 91 ASP A O 1
ATOM 719 N N . SER A 1 92 ? -13.609 2.721 -13.188 1 97.94 92 SER A N 1
ATOM 720 C CA . SER A 1 92 ? -13.031 3.775 -14.016 1 97.94 92 SER A CA 1
ATOM 721 C C . SER A 1 92 ? -13.961 4.984 -14.102 1 97.94 92 SER A C 1
ATOM 723 O O . SER A 1 92 ? -13.555 6.051 -14.562 1 97.94 92 SER A O 1
ATOM 725 N N . SER A 1 93 ? -15.195 4.891 -13.664 1 98.38 93 SER A N 1
ATOM 726 C CA . SER A 1 93 ? -16.094 6.039 -13.633 1 98.38 93 SER A CA 1
ATOM 727 C C . SER A 1 93 ? -15.758 6.98 -12.484 1 98.38 93 SER A C 1
ATOM 729 O O . SER A 1 93 ? -16.219 8.125 -12.453 1 98.38 93 SER A O 1
ATOM 731 N N . ILE A 1 94 ? -15.023 6.539 -11.492 1 97.81 94 ILE A N 1
ATOM 732 C CA . ILE A 1 94 ? -14.578 7.344 -10.359 1 97.81 94 ILE A CA 1
ATOM 733 C C . ILE A 1 94 ? -13.234 7.992 -10.68 1 97.81 94 ILE A C 1
ATOM 735 O O . ILE A 1 94 ? -12.258 7.297 -10.977 1 97.81 94 ILE A O 1
ATOM 739 N N . PRO A 1 95 ? -13.156 9.32 -10.664 1 97.44 95 PRO A N 1
ATOM 740 C CA . PRO A 1 95 ? -11.914 10 -11.039 1 97.44 95 PRO A CA 1
ATOM 741 C C . PRO A 1 95 ? -10.805 9.812 -10.008 1 97.44 95 PRO A C 1
ATOM 743 O O . PRO A 1 95 ? -11.062 9.352 -8.891 1 97.44 95 PRO A O 1
ATOM 746 N N . GLY A 1 96 ? -9.57 10.188 -10.445 1 97.19 96 GLY A N 1
ATOM 747 C CA . GLY A 1 96 ? -8.445 10.172 -9.539 1 97.19 96 GLY A CA 1
ATOM 748 C C . GLY A 1 96 ? -7.316 9.266 -9.984 1 97.19 96 GLY A C 1
ATOM 749 O O . GLY A 1 96 ? -7.355 8.727 -11.094 1 97.19 96 GLY A O 1
ATOM 750 N N . ASP A 1 97 ? -6.27 9.188 -9.148 1 98.19 97 ASP A N 1
ATOM 751 C CA . ASP A 1 97 ? -5.133 8.305 -9.383 1 98.19 97 ASP A CA 1
ATOM 752 C C . ASP A 1 97 ? -5.449 6.871 -8.953 1 98.19 97 ASP A C 1
ATOM 754 O O . ASP A 1 97 ? -5.004 6.418 -7.898 1 98.19 97 ASP A O 1
ATOM 758 N N . LEU A 1 98 ? -6.113 6.152 -9.805 1 98.69 98 LEU A N 1
ATOM 759 C CA . LEU A 1 98 ? -6.617 4.82 -9.484 1 98.69 98 LEU A CA 1
ATOM 760 C C . LEU A 1 98 ? -5.465 3.846 -9.258 1 98.69 98 LEU A C 1
ATOM 762 O O . LEU A 1 98 ? -5.578 2.932 -8.438 1 98.69 98 LEU A O 1
ATOM 766 N N . ASN A 1 99 ? -4.359 4.055 -9.953 1 98.81 99 ASN A N 1
ATOM 767 C CA . ASN A 1 99 ? -3.229 3.148 -9.797 1 98.81 99 ASN A CA 1
ATOM 768 C C . ASN A 1 99 ? -2.598 3.27 -8.414 1 98.81 99 ASN A C 1
ATOM 770 O O . ASN A 1 99 ? -2.295 2.262 -7.773 1 98.81 99 ASN A O 1
ATOM 774 N N . THR A 1 100 ? -2.4 4.508 -7.938 1 98.94 100 THR A N 1
ATOM 775 C CA . THR A 1 100 ? -1.858 4.695 -6.598 1 98.94 100 THR A CA 1
ATOM 776 C C . THR A 1 100 ? -2.793 4.102 -5.547 1 98.94 100 THR A C 1
ATOM 778 O O . THR A 1 100 ? -2.352 3.387 -4.645 1 98.94 100 THR A O 1
ATOM 781 N N . ASP A 1 101 ? -4.086 4.324 -5.711 1 98.94 101 ASP A N 1
ATOM 782 C CA . ASP A 1 101 ? -5.062 3.76 -4.781 1 98.94 101 ASP A CA 1
ATOM 783 C C . ASP A 1 101 ? -5.023 2.234 -4.805 1 98.94 101 ASP A C 1
ATOM 785 O O . ASP A 1 101 ? -5.145 1.59 -3.76 1 98.94 101 ASP A O 1
ATOM 789 N N . THR A 1 102 ? -4.902 1.691 -5.98 1 98.94 102 THR A N 1
ATOM 790 C CA . THR A 1 102 ? -4.801 0.245 -6.141 1 98.94 102 THR A CA 1
ATOM 791 C C . THR A 1 102 ? -3.551 -0.291 -5.445 1 98.94 102 THR A C 1
ATOM 793 O O . THR A 1 102 ? -3.596 -1.335 -4.793 1 98.94 102 THR A O 1
ATOM 796 N N . GLY A 1 103 ? -2.43 0.432 -5.57 1 98.94 103 GLY A N 1
ATOM 797 C CA . GLY A 1 103 ? -1.213 0.043 -4.879 1 98.94 103 GLY A CA 1
ATOM 798 C C . GLY A 1 103 ? -1.375 -0.008 -3.371 1 98.94 103 GLY A C 1
ATOM 799 O O . GLY A 1 103 ? -0.933 -0.962 -2.727 1 98.94 103 GLY A O 1
ATOM 800 N N . ILE A 1 104 ? -2 1.002 -2.809 1 98.94 104 ILE A N 1
ATOM 801 C CA . ILE A 1 104 ? -2.25 1.041 -1.373 1 98.94 104 ILE A CA 1
ATOM 802 C C . ILE A 1 104 ? -3.09 -0.165 -0.962 1 98.94 104 ILE A C 1
ATOM 804 O O . ILE A 1 104 ? -2.768 -0.854 0.009 1 98.94 104 ILE A O 1
ATOM 808 N N . ALA A 1 105 ? -4.113 -0.477 -1.726 1 98.94 105 ALA A N 1
ATOM 809 C CA . ALA A 1 105 ? -4.992 -1.608 -1.444 1 98.94 105 ALA A CA 1
ATOM 810 C C . ALA A 1 105 ? -4.23 -2.928 -1.525 1 98.94 105 ALA A C 1
ATOM 812 O O . ALA A 1 105 ? -4.387 -3.795 -0.661 1 98.94 105 ALA A O 1
ATOM 813 N N . LEU A 1 106 ? -3.441 -3.074 -2.576 1 98.94 106 LEU A N 1
ATOM 814 C CA . LEU A 1 106 ? -2.664 -4.293 -2.76 1 98.94 106 LEU A CA 1
ATOM 815 C C . LEU A 1 106 ? -1.746 -4.539 -1.566 1 98.94 106 LEU A C 1
ATOM 817 O O . LEU A 1 106 ? -1.634 -5.668 -1.087 1 98.94 106 LEU A O 1
ATOM 821 N N . ALA A 1 107 ? -1.052 -3.469 -1.115 1 98.94 107 ALA A N 1
ATOM 822 C CA . ALA A 1 107 ? -0.19 -3.602 0.057 1 98.94 107 ALA A CA 1
ATOM 823 C C . ALA A 1 107 ? -0.982 -4.094 1.266 1 98.94 107 ALA A C 1
ATOM 825 O O . ALA A 1 107 ? -0.585 -5.055 1.926 1 98.94 107 ALA A O 1
ATOM 826 N N . ASN A 1 108 ? -2.102 -3.461 1.571 1 98.88 108 ASN A N 1
ATOM 827 C CA . ASN A 1 108 ? -2.924 -3.814 2.725 1 98.88 108 ASN A CA 1
ATOM 828 C C . ASN A 1 108 ? -3.441 -5.246 2.627 1 98.88 108 ASN A C 1
ATOM 830 O O . ASN A 1 108 ? -3.383 -6 3.6 1 98.88 108 ASN A O 1
ATOM 834 N N . ILE A 1 109 ? -3.941 -5.633 1.457 1 98.94 109 ILE A N 1
ATOM 835 C CA . ILE A 1 109 ? -4.512 -6.957 1.22 1 98.94 109 ILE A CA 1
ATOM 836 C C . ILE A 1 109 ? -3.451 -8.023 1.456 1 98.94 109 ILE A C 1
ATOM 838 O O . ILE A 1 109 ? -3.689 -9 2.178 1 98.94 109 ILE A O 1
ATOM 842 N N . THR A 1 110 ? -2.256 -7.852 0.891 1 98.94 110 THR A N 1
ATOM 843 C CA . THR A 1 110 ? -1.229 -8.883 0.961 1 98.94 110 THR A CA 1
ATOM 844 C C . THR A 1 110 ? -0.611 -8.938 2.355 1 98.94 110 THR A C 1
ATOM 846 O O . THR A 1 110 ? -0.22 -10.008 2.826 1 98.94 110 THR A O 1
ATOM 849 N N . LEU A 1 111 ? -0.579 -7.816 3.068 1 98.81 111 LEU A N 1
ATOM 850 C CA . LEU A 1 111 ? -0.127 -7.824 4.457 1 98.81 111 LEU A CA 1
ATOM 851 C C . LEU A 1 111 ? -1.126 -8.547 5.348 1 98.81 111 LEU A C 1
ATOM 853 O O . LEU A 1 111 ? -0.732 -9.305 6.238 1 98.81 111 LEU A O 1
ATOM 857 N N . ALA A 1 112 ? -2.408 -8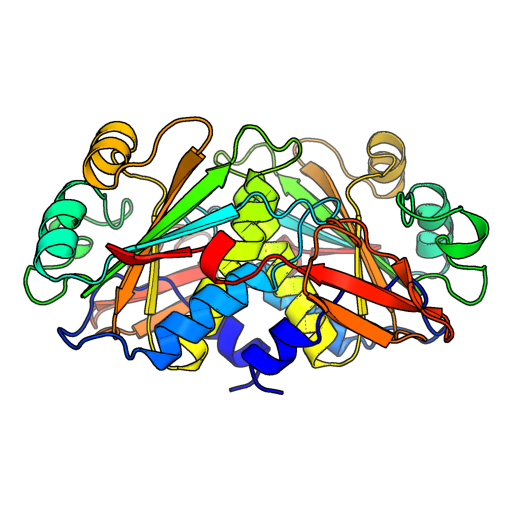.328 5.152 1 98.81 112 ALA A N 1
ATOM 858 C CA . ALA A 1 112 ? -3.445 -9.023 5.914 1 98.81 112 ALA A CA 1
ATOM 859 C C . ALA A 1 112 ? -3.359 -10.531 5.707 1 98.81 112 ALA A C 1
ATOM 861 O O . ALA A 1 112 ? -3.477 -11.305 6.664 1 98.81 112 ALA A O 1
ATOM 862 N N . ALA A 1 113 ? -3.156 -10.984 4.488 1 98.81 113 ALA A N 1
ATOM 863 C CA . ALA A 1 113 ? -3 -12.406 4.188 1 98.81 113 ALA A CA 1
ATOM 864 C C . ALA A 1 113 ? -1.773 -12.984 4.891 1 98.81 113 ALA A C 1
ATOM 866 O O . ALA A 1 113 ? -1.862 -14.016 5.555 1 98.81 113 ALA A O 1
ATOM 867 N N . TRP A 1 114 ? -0.666 -12.305 4.805 1 98.75 114 TRP A N 1
ATOM 868 C CA . TRP A 1 114 ? 0.606 -12.812 5.312 1 98.75 114 TRP A CA 1
ATOM 869 C C . TRP A 1 114 ? 0.599 -12.883 6.836 1 98.75 114 TRP A C 1
ATOM 871 O O . TRP A 1 114 ? 1.19 -13.789 7.426 1 98.75 114 TRP A O 1
ATOM 881 N N . ALA A 1 115 ? -0.107 -11.898 7.434 1 98.06 115 ALA A N 1
ATOM 882 C CA . ALA A 1 115 ? -0.21 -11.898 8.891 1 98.06 115 ALA A CA 1
ATOM 883 C C . ALA A 1 115 ? -0.742 -13.227 9.406 1 98.06 115 ALA A C 1
ATOM 885 O O . ALA A 1 115 ? -0.542 -13.57 10.578 1 98.06 115 ALA A O 1
ATOM 886 N N . LYS A 1 116 ? -1.373 -14 8.547 1 97.88 116 LYS A N 1
ATOM 887 C CA . LYS A 1 116 ? -1.944 -15.289 8.938 1 97.88 116 LYS A CA 1
ATOM 888 C C . LYS A 1 116 ? -1.301 -16.438 8.164 1 97.88 116 LYS A C 1
ATOM 890 O O . LYS A 1 116 ? -1.879 -17.516 8.055 1 97.88 116 LYS A O 1
ATOM 895 N N . GLY A 1 117 ? -0.219 -16.188 7.516 1 98.06 117 GLY A N 1
ATOM 896 C CA . GLY A 1 117 ? 0.612 -17.219 6.918 1 98.06 117 GLY A CA 1
ATOM 897 C C . GLY A 1 117 ? 0.217 -17.547 5.492 1 98.06 117 GLY A C 1
ATOM 898 O O . GLY A 1 117 ? 0.678 -18.547 4.93 1 98.06 117 GLY A O 1
ATOM 899 N N . VAL A 1 118 ? -0.676 -16.828 4.914 1 98.81 118 VAL A N 1
ATOM 900 C CA . VAL A 1 118 ? -1.058 -17.031 3.521 1 98.81 118 VAL A CA 1
ATOM 901 C C . VAL A 1 118 ? -0.197 -16.141 2.617 1 98.81 118 VAL A C 1
ATOM 903 O O . VAL A 1 118 ? -0.186 -14.922 2.76 1 98.81 118 VAL A O 1
ATOM 906 N N . GLY A 1 119 ? 0.579 -16.781 1.696 1 98.81 119 GLY A N 1
ATOM 907 C CA . GLY A 1 119 ? 1.424 -16.078 0.745 1 98.81 119 GLY A CA 1
ATOM 908 C C . GLY A 1 119 ? 0.669 -15.594 -0.476 1 98.81 119 GLY A C 1
ATOM 909 O O . GLY A 1 119 ? -0.454 -16.031 -0.735 1 98.81 119 GLY A O 1
ATOM 910 N N . SER A 1 120 ? 1.277 -14.68 -1.176 1 98.94 120 SER A N 1
ATOM 911 C CA . SER A 1 120 ? 0.603 -14.062 -2.312 1 98.94 120 SER A CA 1
ATOM 912 C C . SER A 1 120 ? 1.593 -13.703 -3.416 1 98.94 120 SER A C 1
ATOM 914 O O . SER A 1 120 ? 2.801 -13.641 -3.178 1 98.94 120 SER A O 1
ATOM 916 N N . CYS A 1 121 ? 1.109 -13.508 -4.586 1 98.88 121 CYS A N 1
ATOM 917 C CA . CYS A 1 121 ? 1.803 -12.969 -5.754 1 98.88 121 CYS A CA 1
ATOM 918 C C . CYS A 1 121 ? 0.933 -11.961 -6.492 1 98.88 121 CYS A C 1
ATOM 920 O O . CYS A 1 121 ? -0.11 -12.32 -7.043 1 98.88 121 CYS A O 1
ATOM 922 N N . ILE A 1 122 ? 1.302 -10.695 -6.473 1 98.94 122 ILE A N 1
ATOM 923 C CA . ILE A 1 122 ? 0.638 -9.672 -7.277 1 98.94 122 ILE A CA 1
ATOM 924 C C . ILE A 1 122 ? 1.033 -9.836 -8.742 1 98.94 122 ILE A C 1
ATOM 926 O O . ILE A 1 122 ? 2.221 -9.844 -9.07 1 98.94 122 ILE A O 1
ATOM 930 N N . MET A 1 123 ? 0.019 -9.922 -9.594 1 98.75 123 MET A N 1
ATOM 931 C CA . MET A 1 123 ? 0.301 -10.25 -10.992 1 98.75 123 MET A CA 1
ATOM 932 C C . MET A 1 123 ? -0.282 -9.195 -11.93 1 98.75 123 MET A C 1
ATOM 934 O O . MET A 1 123 ? -1.499 -9.016 -11.977 1 98.75 123 MET A O 1
ATOM 938 N N . GLY A 1 124 ? 0.604 -8.516 -12.656 1 98.31 124 GLY A N 1
ATOM 939 C CA . GLY A 1 124 ? 0.198 -7.559 -13.672 1 98.31 124 GLY A CA 1
ATOM 940 C C . GLY A 1 124 ? 0.248 -8.125 -15.078 1 98.31 124 GLY A C 1
ATOM 941 O O . GLY A 1 124 ? -0.439 -7.629 -15.977 1 98.31 124 GLY A O 1
ATOM 942 N N . ALA A 1 125 ? 1.143 -9.094 -15.297 1 97.88 125 ALA A N 1
ATOM 943 C CA . ALA A 1 125 ? 1.212 -9.789 -16.578 1 97.88 125 ALA A CA 1
ATOM 944 C C . ALA A 1 125 ? 0.106 -10.836 -16.703 1 97.88 125 ALA A C 1
ATOM 946 O O . ALA A 1 125 ? 0.327 -12.016 -16.422 1 97.88 125 ALA A O 1
ATOM 947 N N . ILE A 1 126 ? -1.046 -10.422 -17.156 1 98.81 126 ILE A N 1
ATOM 948 C CA . ILE A 1 126 ? -2.25 -11.242 -17.188 1 98.81 126 ILE A CA 1
ATOM 949 C C . ILE A 1 126 ? -3.018 -10.992 -18.484 1 98.81 126 ILE A C 1
ATOM 951 O O . ILE A 1 126 ? -2.857 -9.945 -19.109 1 98.81 126 ILE A O 1
ATOM 955 N N . ASN A 1 127 ? -3.814 -11.906 -18.906 1 98.88 127 ASN A N 1
ATOM 956 C CA . ASN A 1 127 ? -4.738 -11.742 -20.016 1 98.88 127 ASN A CA 1
ATOM 957 C C . ASN A 1 127 ? -6.012 -11.016 -19.594 1 98.88 127 ASN A C 1
ATOM 959 O O . ASN A 1 127 ? -7.043 -11.656 -19.359 1 98.88 127 ASN A O 1
ATOM 963 N N . LYS A 1 128 ? -5.984 -9.68 -19.578 1 98.75 128 LYS A N 1
ATOM 964 C CA . LYS A 1 128 ? -7.047 -8.859 -19 1 98.75 128 LYS A CA 1
ATOM 965 C C . LYS A 1 128 ? -8.375 -9.094 -19.719 1 98.75 128 LYS A C 1
ATOM 967 O O . LYS A 1 128 ? -9.406 -9.297 -19.078 1 98.75 128 LYS A O 1
ATOM 972 N N . PRO A 1 129 ? -8.352 -9.125 -21.078 1 98.75 129 PRO A N 1
ATOM 973 C CA . PRO A 1 129 ? -9.633 -9.352 -21.75 1 98.75 129 PRO A CA 1
ATOM 974 C C . PRO A 1 129 ? -10.25 -10.703 -21.391 1 98.75 129 PRO A C 1
ATOM 976 O O . PRO A 1 129 ? -11.43 -10.781 -21.047 1 98.75 129 PRO A O 1
ATOM 979 N N . ALA A 1 130 ? -9.492 -11.781 -21.422 1 98.94 130 ALA A N 1
ATOM 980 C CA . ALA A 1 130 ? -10.008 -13.117 -21.141 1 98.94 130 ALA A CA 1
ATOM 981 C C . ALA A 1 130 ? -10.461 -13.242 -19.688 1 98.94 130 ALA A C 1
ATOM 983 O O . ALA A 1 130 ? -11.508 -13.828 -19.406 1 98.94 130 ALA A O 1
ATOM 984 N N . LEU A 1 131 ? -9.711 -12.68 -18.797 1 98.94 131 LEU A N 1
ATOM 985 C CA . LEU A 1 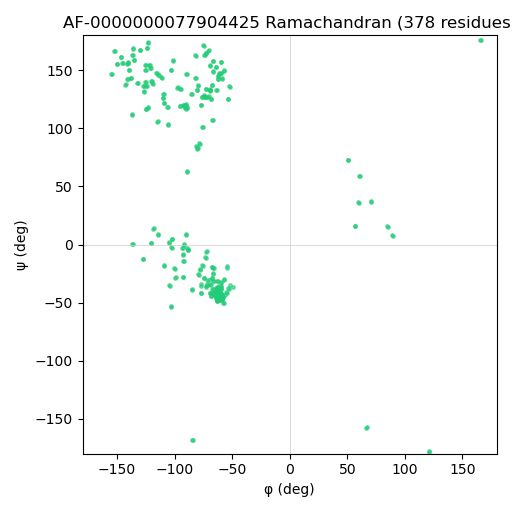131 ? -10.055 -12.734 -17.391 1 98.94 131 LEU A CA 1
ATOM 986 C C . LEU A 1 131 ? -11.312 -11.922 -17.094 1 98.94 131 LEU A C 1
ATOM 988 O O . LEU A 1 131 ? -12.156 -12.328 -16.297 1 98.94 131 LEU A O 1
ATOM 992 N N . SER A 1 132 ? -11.391 -10.734 -17.734 1 98.88 132 SER A N 1
ATOM 993 C CA . SER A 1 132 ? -12.57 -9.906 -17.547 1 98.88 132 SER A CA 1
ATOM 994 C C . SER A 1 132 ? -13.836 -10.633 -18 1 98.88 132 SER A C 1
ATOM 996 O O . SER A 1 132 ? -14.859 -10.602 -17.312 1 98.88 132 SER A O 1
ATOM 998 N N . GLU A 1 133 ? -13.719 -11.266 -19.125 1 98.81 133 GLU A N 1
ATOM 999 C CA . GLU A 1 133 ? -14.844 -12.047 -19.625 1 98.81 133 GLU A CA 1
ATOM 1000 C C . GLU A 1 133 ? -15.172 -13.203 -18.672 1 98.81 133 GLU A C 1
ATOM 1002 O O . GLU A 1 133 ? -16.328 -13.391 -18.281 1 98.81 133 GLU A O 1
ATOM 1007 N N . LEU A 1 134 ? -14.211 -13.938 -18.25 1 98.75 134 LEU A N 1
ATOM 1008 C CA . LEU A 1 134 ? -14.359 -15.109 -17.391 1 98.75 134 LEU A CA 1
ATOM 1009 C C . LEU A 1 134 ? -15.016 -14.727 -16.062 1 98.75 134 LEU A C 1
ATOM 1011 O O . LEU A 1 134 ? -15.844 -15.469 -15.539 1 98.75 134 LEU A O 1
ATOM 1015 N N . LEU A 1 135 ? -14.68 -13.516 -15.539 1 98.69 135 LEU A N 1
ATOM 1016 C CA . LEU A 1 135 ? -15.078 -13.141 -14.188 1 98.69 135 LEU A CA 1
ATOM 1017 C C . LEU A 1 135 ? -16.234 -12.148 -14.211 1 98.69 135 LEU A C 1
ATOM 1019 O O . LEU A 1 135 ? -16.641 -11.641 -13.164 1 98.69 135 LEU A O 1
ATOM 1023 N N . GLY A 1 136 ? -16.703 -11.82 -15.359 1 98.44 136 GLY A N 1
ATOM 1024 C CA . GLY A 1 136 ? -17.828 -10.922 -15.484 1 98.44 136 GLY A CA 1
ATOM 1025 C C . GLY A 1 136 ? -17.5 -9.492 -15.109 1 98.44 136 GLY A C 1
ATOM 1026 O O . GLY A 1 136 ? -18.297 -8.82 -14.445 1 98.44 136 GLY A O 1
ATOM 1027 N N . ILE A 1 137 ? -16.344 -9.039 -15.43 1 98.62 137 ILE A N 1
ATOM 1028 C CA . ILE A 1 137 ? -15.93 -7.668 -15.18 1 98.62 137 ILE A CA 1
ATOM 1029 C C . ILE A 1 137 ? -16.172 -6.82 -16.422 1 98.62 137 ILE A C 1
ATOM 1031 O O . ILE A 1 137 ? -15.609 -7.086 -17.484 1 98.62 137 ILE A O 1
ATOM 1035 N N . ALA A 1 138 ? -16.969 -5.844 -16.328 1 98.19 138 ALA A N 1
ATOM 1036 C CA . ALA A 1 138 ? -17.328 -5 -17.453 1 98.19 138 ALA A CA 1
ATOM 1037 C C . ALA A 1 138 ? -17.328 -3.523 -17.078 1 98.19 138 ALA A C 1
ATOM 1039 O O . ALA A 1 138 ? -17.359 -3.189 -15.883 1 98.19 138 ALA A O 1
ATOM 1040 N N . ALA A 1 139 ? -17.297 -2.674 -17.984 1 97.31 139 ALA A N 1
ATOM 1041 C CA . ALA A 1 139 ? -17.312 -1.232 -17.75 1 97.31 139 ALA A CA 1
ATOM 1042 C C . ALA A 1 139 ? -18.484 -0.835 -16.844 1 97.31 139 ALA A C 1
ATOM 1044 O O . ALA A 1 139 ? -19.578 -1.382 -16.969 1 97.31 139 ALA A O 1
ATOM 1045 N N . PRO A 1 140 ? -18.156 0.026 -15.914 1 98.38 140 PRO A N 1
ATOM 1046 C CA . PRO A 1 140 ? -16.953 0.849 -15.82 1 98.38 140 PRO A CA 1
ATOM 1047 C C . PRO A 1 140 ? -15.836 0.174 -15.023 1 98.38 140 PRO A C 1
ATOM 1049 O O . PRO A 1 140 ? -14.742 0.732 -14.891 1 98.38 140 PRO A O 1
ATOM 1052 N N . ASP A 1 141 ? -16.078 -1.024 -14.539 1 98.56 141 ASP A N 1
ATOM 1053 C CA . ASP A 1 141 ? -15.062 -1.772 -13.82 1 98.56 141 ASP A CA 1
ATOM 1054 C C . ASP A 1 141 ? -13.992 -2.297 -14.773 1 98.56 141 ASP A C 1
ATOM 1056 O O . ASP A 1 141 ? -14.305 -2.836 -15.836 1 98.56 141 ASP A O 1
ATOM 1060 N N . LYS A 1 142 ? -12.742 -2.105 -14.375 1 98.81 142 LYS A N 1
ATOM 1061 C CA . LYS A 1 142 ? -11.609 -2.59 -15.156 1 98.81 142 LYS A CA 1
ATOM 1062 C C . LYS A 1 142 ? -10.672 -3.438 -14.297 1 98.81 142 LYS A C 1
ATOM 1064 O O . LYS A 1 142 ? -10.297 -3.035 -13.195 1 98.81 142 LYS A O 1
ATOM 1069 N N . LEU A 1 143 ? -10.344 -4.59 -14.867 1 98.94 143 LEU A N 1
ATOM 1070 C CA . LEU A 1 143 ? -9.391 -5.449 -14.172 1 98.94 143 LEU A CA 1
ATOM 1071 C C . LEU A 1 143 ? -8 -4.82 -14.156 1 98.94 143 LEU A C 1
ATOM 1073 O O . LEU A 1 143 ? -7.477 -4.445 -15.203 1 98.94 143 LEU A O 1
ATOM 1077 N N . ALA A 1 144 ? -7.434 -4.68 -12.992 1 98.88 144 ALA A N 1
ATOM 1078 C CA . ALA A 1 144 ? -6.105 -4.078 -12.875 1 98.88 144 ALA A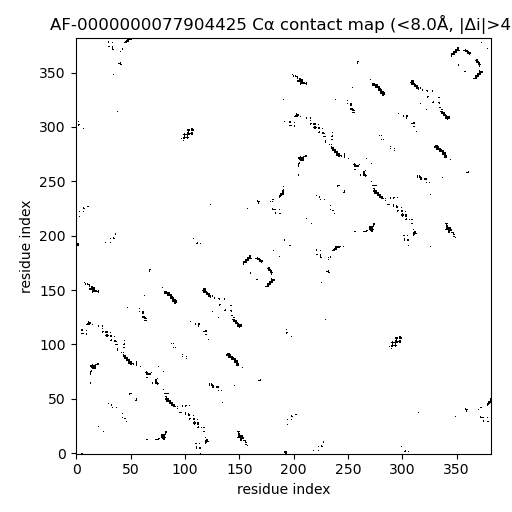 CA 1
ATOM 1079 C C . ALA A 1 144 ? -5.043 -5.145 -12.641 1 98.88 144 ALA A C 1
ATOM 1081 O O . ALA A 1 144 ? -4.039 -5.195 -13.359 1 98.88 144 ALA A O 1
ATOM 1082 N N . PHE A 1 145 ? -5.25 -6.004 -11.617 1 98.94 145 PHE A N 1
ATOM 1083 C CA . PHE A 1 145 ? -4.297 -7.035 -11.219 1 98.94 145 PHE A CA 1
ATOM 1084 C C . PHE A 1 145 ? -5.02 -8.32 -10.82 1 98.94 145 PHE A C 1
ATOM 1086 O O . PHE A 1 145 ? -6.195 -8.289 -10.461 1 98.94 145 PHE A O 1
ATOM 1093 N N . MET A 1 146 ? -4.352 -9.406 -10.914 1 98.94 146 MET A N 1
ATOM 1094 C CA . MET A 1 146 ? -4.688 -10.609 -10.156 1 98.94 146 MET A CA 1
ATOM 1095 C C . MET A 1 146 ? -3.729 -10.789 -8.984 1 98.94 146 MET A C 1
ATOM 1097 O O . MET A 1 146 ? -2.58 -10.344 -9.039 1 98.94 146 MET A O 1
ATOM 1101 N N . VAL A 1 147 ? -4.199 -11.391 -7.93 1 98.94 147 VAL A N 1
ATOM 1102 C CA . VAL A 1 147 ? -3.355 -11.812 -6.816 1 98.94 147 VAL A CA 1
ATOM 1103 C C . VAL A 1 147 ? -3.52 -13.312 -6.582 1 98.94 147 VAL A C 1
ATOM 1105 O O . VAL A 1 147 ? -4.625 -13.789 -6.32 1 98.94 147 VAL A O 1
ATOM 1108 N N . ALA A 1 148 ? -2.482 -14.078 -6.715 1 98.94 148 ALA A N 1
ATOM 1109 C CA . ALA A 1 148 ? -2.492 -15.492 -6.367 1 98.94 148 ALA A CA 1
ATOM 1110 C C . ALA A 1 148 ? -2.279 -15.695 -4.871 1 98.94 148 ALA A C 1
ATOM 1112 O O . ALA A 1 148 ? -1.474 -14.992 -4.254 1 98.94 148 ALA A O 1
ATOM 1113 N N . LEU A 1 149 ? -2.953 -16.688 -4.285 1 98.94 149 LEU A N 1
ATOM 1114 C CA . LEU A 1 149 ? -2.879 -16.875 -2.84 1 98.94 149 LEU A CA 1
ATOM 1115 C C . LEU A 1 149 ? -2.799 -18.359 -2.49 1 98.94 149 LEU A C 1
ATOM 1117 O O . LEU A 1 149 ? -3.383 -19.203 -3.182 1 98.94 149 LEU A O 1
ATOM 1121 N N . GLY A 1 150 ? -2.176 -18.641 -1.423 1 98.88 150 GLY A N 1
ATOM 1122 C CA . GLY A 1 150 ? -2.062 -19.969 -0.835 1 98.88 150 GLY A CA 1
ATOM 1123 C C . GLY A 1 150 ? -0.979 -20.062 0.222 1 98.88 150 GLY A C 1
ATOM 1124 O O . GLY A 1 150 ? -0.259 -19.094 0.469 1 98.88 150 GLY A O 1
ATOM 1125 N N . CYS A 1 151 ? -0.905 -21.203 0.83 1 98.81 151 CYS A N 1
ATOM 1126 C CA . CYS A 1 151 ? 0.174 -21.453 1.778 1 98.81 151 CYS A CA 1
ATOM 1127 C C . CYS A 1 151 ? 1.481 -21.75 1.052 1 98.81 151 CYS A C 1
ATOM 1129 O O . CYS A 1 151 ? 1.587 -22.734 0.327 1 98.81 151 CYS A O 1
ATOM 1131 N N . PRO A 1 152 ? 2.479 -20.922 1.3 1 98.69 152 PRO A N 1
ATOM 1132 C CA . PRO A 1 152 ? 3.721 -21.125 0.549 1 98.69 152 PRO A CA 1
ATOM 1133 C C . PRO A 1 152 ? 4.426 -22.422 0.903 1 98.69 152 PRO A C 1
ATOM 1135 O O . PRO A 1 152 ? 4.383 -22.859 2.057 1 98.69 152 PRO A O 1
ATOM 1138 N N . THR A 1 153 ? 5.121 -23 -0.059 1 98.5 153 THR A N 1
ATOM 1139 C CA . THR A 1 153 ? 5.902 -24.203 0.162 1 98.5 153 THR A CA 1
ATOM 1140 C C . THR A 1 153 ? 7.395 -23.922 -0.003 1 98.5 153 THR A C 1
ATOM 1142 O O . THR A 1 153 ? 8.195 -24.859 -0.141 1 98.5 153 THR A O 1
ATOM 1145 N N . HIS A 1 154 ? 7.793 -22.703 -0.137 1 98.25 154 HIS A N 1
ATOM 1146 C CA . HIS A 1 154 ? 9.172 -22.234 -0.198 1 98.25 154 HIS A CA 1
ATOM 1147 C C . HIS A 1 154 ? 9.375 -20.984 0.654 1 98.25 154 HIS A C 1
ATOM 1149 O O . HIS A 1 154 ? 8.406 -20.391 1.12 1 98.25 154 HIS A O 1
ATOM 1155 N N . ALA A 1 155 ? 10.609 -20.672 0.829 1 98.19 155 ALA A N 1
ATOM 1156 C CA . ALA A 1 155 ? 10.93 -19.422 1.528 1 98.19 155 ALA A CA 1
ATOM 1157 C C . ALA A 1 155 ? 11.32 -18.328 0.545 1 98.19 155 ALA A C 1
ATOM 1159 O O . ALA A 1 155 ? 11.57 -18.594 -0.631 1 98.19 155 ALA A O 1
ATOM 1160 N N . ALA A 1 156 ? 11.219 -17.188 0.93 1 98.38 156 ALA A N 1
ATOM 1161 C CA . ALA A 1 156 ? 11.664 -16 0.201 1 98.38 156 ALA A CA 1
ATOM 1162 C C . ALA A 1 156 ? 12.25 -14.961 1.149 1 98.38 156 ALA A C 1
ATOM 1164 O O . ALA A 1 156 ? 11.727 -14.75 2.246 1 98.38 156 ALA A O 1
ATOM 1165 N N . ARG A 1 157 ? 13.352 -14.336 0.741 1 98.25 157 ARG A N 1
ATOM 1166 C CA . ARG A 1 157 ? 14.008 -13.367 1.609 1 98.25 157 ARG A CA 1
ATOM 1167 C C . ARG A 1 157 ? 14.617 -12.227 0.797 1 98.25 157 ARG A C 1
ATOM 1169 O O . ARG A 1 157 ? 14.945 -12.406 -0.378 1 98.25 157 ARG A O 1
ATOM 1176 N N . VAL A 1 158 ? 14.773 -11.148 1.435 1 98.38 158 VAL A N 1
ATOM 1177 C CA . VAL A 1 158 ? 15.477 -10.008 0.865 1 98.38 158 VAL A CA 1
ATOM 1178 C C . VAL A 1 158 ? 16.984 -10.227 0.984 1 98.38 158 VAL A C 1
ATOM 1180 O O . VAL A 1 158 ? 17.469 -10.711 2.01 1 98.38 158 VAL A O 1
ATOM 1183 N N . VAL A 1 159 ? 17.688 -9.93 -0.024 1 98.25 159 VAL A N 1
ATOM 1184 C CA . VAL A 1 159 ? 19.141 -9.914 -0.01 1 98.25 159 VAL A CA 1
ATOM 1185 C C . VAL A 1 159 ? 19.656 -8.555 -0.496 1 98.25 159 VAL A C 1
ATOM 1187 O O . VAL A 1 159 ? 18.938 -7.828 -1.182 1 98.25 159 VAL A O 1
ATOM 1190 N N . PRO A 1 160 ? 20.859 -8.141 -0.1 1 97.44 160 PRO A N 1
ATOM 1191 C CA . PRO A 1 160 ? 21.391 -6.875 -0.615 1 97.44 160 PRO A CA 1
ATOM 1192 C C . PRO A 1 160 ? 21.609 -6.895 -2.127 1 97.44 160 PRO A C 1
ATOM 1194 O O . PRO A 1 160 ? 22.109 -7.879 -2.67 1 97.44 160 PRO A O 1
ATOM 1197 N N . MET A 1 161 ? 21.156 -5.883 -2.734 1 97.81 161 MET A N 1
ATOM 1198 C CA . MET A 1 161 ? 21.438 -5.719 -4.156 1 97.81 161 MET A CA 1
ATOM 1199 C C . MET A 1 161 ? 22.891 -5.293 -4.379 1 97.81 161 MET A C 1
ATOM 1201 O O . MET A 1 161 ? 23.375 -4.375 -3.715 1 97.81 161 MET A O 1
ATOM 1205 N N . THR A 1 162 ? 23.594 -6 -5.23 1 95.12 162 THR A N 1
ATOM 1206 C CA . THR A 1 162 ? 24.969 -5.68 -5.613 1 95.12 162 THR A CA 1
ATOM 1207 C C . THR A 1 162 ? 25.078 -5.539 -7.129 1 95.12 162 THR A C 1
ATOM 1209 O O . THR A 1 162 ? 24.125 -5.789 -7.859 1 95.12 162 THR A O 1
ATOM 1212 N N . GLU A 1 163 ? 26.25 -5.02 -7.531 1 93.69 163 GLU A N 1
ATOM 1213 C CA . GLU A 1 163 ? 26.516 -4.961 -8.969 1 93.69 163 GLU A CA 1
ATOM 1214 C C . GLU A 1 163 ? 26.422 -6.344 -9.602 1 93.69 163 GLU A C 1
ATOM 1216 O O . GLU A 1 163 ? 26.016 -6.473 -10.766 1 93.69 163 GLU A O 1
ATOM 1221 N N . LYS A 1 164 ? 26.719 -7.363 -8.891 1 93 164 LYS A N 1
ATOM 1222 C CA . LYS A 1 164 ? 26.734 -8.734 -9.398 1 93 164 LYS A CA 1
ATOM 1223 C C . LYS A 1 164 ? 25.328 -9.289 -9.516 1 93 164 LYS A C 1
ATOM 1225 O O . LYS A 1 164 ? 24.984 -9.938 -10.508 1 93 164 LYS A O 1
ATOM 1230 N N . THR A 1 165 ? 24.406 -9.078 -8.57 1 93.38 165 THR A N 1
ATOM 1231 C CA . THR A 1 165 ? 23.078 -9.68 -8.547 1 93.38 165 THR A CA 1
ATOM 1232 C C . THR A 1 165 ? 22.094 -8.867 -9.398 1 93.38 165 THR A C 1
ATOM 1234 O O . THR A 1 165 ? 21.234 -9.438 -10.07 1 93.38 165 THR A O 1
ATOM 1237 N N . GLY A 1 166 ? 22.297 -7.414 -9.305 1 96.81 166 GLY A N 1
ATOM 1238 C CA . GLY A 1 166 ? 21.281 -6.562 -9.914 1 96.81 166 GLY A CA 1
ATOM 1239 C C . GLY A 1 166 ? 19.938 -6.652 -9.219 1 96.81 166 GLY A C 1
ATOM 1240 O O . GLY A 1 166 ? 19.859 -7.023 -8.047 1 96.81 166 GLY A O 1
ATOM 1241 N N . ILE A 1 167 ? 18.844 -6.289 -9.969 1 97.12 167 ILE A N 1
ATOM 1242 C CA . ILE A 1 167 ? 17.516 -6.195 -9.352 1 97.12 167 ILE A CA 1
ATOM 1243 C C . ILE A 1 167 ? 16.781 -7.527 -9.484 1 97.12 167 ILE A C 1
ATOM 1245 O O . ILE A 1 167 ? 15.758 -7.746 -8.844 1 97.12 167 ILE A O 1
ATOM 1249 N N . LYS A 1 168 ? 17.25 -8.453 -10.344 1 97.81 168 LYS A N 1
ATOM 1250 C CA . LYS A 1 168 ? 16.5 -9.648 -10.695 1 97.81 168 LYS A CA 1
ATOM 1251 C C . LYS A 1 168 ? 16.484 -10.648 -9.547 1 97.81 168 LYS A C 1
ATOM 1253 O O . LYS A 1 168 ? 17.531 -11 -9.008 1 97.81 168 LYS A O 1
ATOM 1258 N N . TYR A 1 169 ? 15.344 -11.094 -9.141 1 98.19 169 TYR A N 1
ATOM 1259 C CA . TYR A 1 169 ? 15.242 -12.172 -8.164 1 98.19 169 TYR A CA 1
ATOM 1260 C C . TYR A 1 169 ? 15.758 -13.484 -8.742 1 98.19 169 TYR A C 1
ATOM 1262 O O . TYR A 1 169 ? 15.75 -13.68 -9.961 1 98.19 169 TYR A O 1
ATOM 1270 N N . TYR A 1 170 ? 16.156 -14.422 -7.883 1 97.81 170 TYR A N 1
ATOM 1271 C CA . TYR A 1 170 ? 16.672 -15.727 -8.289 1 97.81 170 TYR A CA 1
ATOM 1272 C C . TYR A 1 170 ? 16.391 -16.781 -7.223 1 97.81 170 TYR A C 1
ATOM 1274 O O . TYR A 1 170 ? 15.961 -16.453 -6.117 1 97.81 170 TYR A O 1
ATOM 1282 N N . LEU A 1 171 ? 16.578 -18.047 -7.633 1 97.88 171 LEU A N 1
ATOM 1283 C CA . LEU A 1 171 ? 16.406 -19.156 -6.703 1 97.88 171 LEU A CA 1
ATOM 1284 C C . LEU A 1 171 ? 17.766 -19.609 -6.148 1 97.88 171 LEU A C 1
ATOM 1286 O O . LEU A 1 171 ? 18.75 -19.688 -6.883 1 97.88 171 LEU A O 1
ATOM 1290 N N . ASP A 1 172 ? 17.812 -19.812 -4.855 1 97.81 172 ASP A N 1
ATOM 1291 C CA . ASP A 1 172 ? 19.031 -20.359 -4.277 1 97.81 172 ASP A CA 1
ATOM 1292 C C . ASP A 1 172 ? 19.062 -21.875 -4.387 1 97.81 172 ASP A C 1
ATOM 1294 O O . ASP A 1 172 ? 18.234 -22.469 -5.094 1 97.81 172 ASP A O 1
ATOM 1298 N N . GLU A 1 173 ? 19.984 -22.531 -3.697 1 97.44 173 GLU A N 1
ATOM 1299 C CA . GLU A 1 173 ? 20.219 -23.969 -3.842 1 97.44 173 GLU A CA 1
ATOM 1300 C C . GLU A 1 173 ? 19.031 -24.781 -3.334 1 97.44 173 GLU A C 1
ATOM 1302 O O . GLU A 1 173 ? 18.812 -25.906 -3.764 1 97.44 173 GLU A O 1
ATOM 1307 N N . ASN A 1 174 ? 18.25 -24.234 -2.455 1 97.31 174 ASN A N 1
ATOM 1308 C CA . ASN A 1 174 ? 17.109 -24.922 -1.872 1 97.31 174 ASN A CA 1
ATOM 1309 C C . ASN A 1 174 ? 15.82 -24.625 -2.645 1 97.31 174 ASN A C 1
ATOM 1311 O O . ASN A 1 174 ? 14.75 -25.094 -2.273 1 97.31 174 ASN A O 1
ATOM 1315 N N . GLY A 1 175 ? 15.898 -23.812 -3.617 1 96.75 175 GLY A N 1
ATOM 1316 C CA . GLY A 1 175 ? 14.727 -23.406 -4.379 1 96.75 175 GLY A CA 1
ATOM 1317 C C . GLY A 1 175 ? 13.969 -22.266 -3.748 1 96.75 175 GLY A C 1
ATOM 1318 O O . GLY A 1 175 ? 12.812 -22 -4.098 1 96.75 175 GLY A O 1
ATOM 1319 N N . ASP A 1 176 ? 14.609 -21.578 -2.795 1 98.19 176 ASP A N 1
ATOM 1320 C CA . ASP A 1 176 ? 14.016 -20.406 -2.143 1 98.19 176 ASP A CA 1
ATOM 1321 C C . ASP A 1 176 ? 14.344 -19.125 -2.9 1 98.19 176 ASP A C 1
ATOM 1323 O O . ASP A 1 176 ? 15.414 -19.016 -3.496 1 98.19 176 ASP A O 1
ATOM 1327 N N . TYR A 1 177 ? 13.453 -18.203 -2.895 1 98.5 177 TYR A N 1
ATOM 1328 C CA . TYR A 1 177 ? 13.625 -16.969 -3.648 1 98.5 177 TYR A CA 1
ATOM 1329 C C . TYR A 1 177 ? 14.508 -15.992 -2.891 1 98.5 177 TYR A C 1
ATOM 1331 O O . TYR A 1 177 ? 14.344 -15.805 -1.684 1 98.5 177 TYR A O 1
ATOM 1339 N N . CYS A 1 178 ? 15.438 -15.438 -3.576 1 98.5 178 CYS A N 1
ATOM 1340 C CA . CYS A 1 178 ? 16.25 -14.312 -3.135 1 98.5 178 CYS A CA 1
ATOM 1341 C C . CYS A 1 178 ? 15.891 -13.039 -3.896 1 98.5 178 CYS A C 1
ATOM 1343 O O . CYS A 1 178 ? 15.945 -13.016 -5.129 1 98.5 178 CYS A O 1
ATOM 1345 N N . VAL A 1 179 ? 15.5 -12.031 -3.193 1 98.56 179 VAL A N 1
ATOM 1346 C CA . VAL A 1 179 ? 15.008 -10.789 -3.795 1 98.56 179 VAL A CA 1
ATOM 1347 C C . VAL A 1 179 ? 15.969 -9.648 -3.473 1 98.56 179 VAL A C 1
ATOM 1349 O O . VAL A 1 179 ? 15.992 -9.148 -2.346 1 98.56 179 VAL A O 1
ATOM 1352 N N . PRO A 1 180 ? 16.75 -9.195 -4.422 1 98.62 180 PRO A N 1
ATOM 1353 C CA . PRO A 1 180 ? 17.719 -8.117 -4.176 1 98.62 180 PRO A CA 1
ATOM 1354 C C . PRO A 1 180 ? 17.047 -6.766 -3.936 1 98.62 180 PRO A C 1
ATOM 1356 O O . PRO A 1 180 ? 16.188 -6.359 -4.711 1 98.62 180 PRO A O 1
ATOM 1359 N N . LYS A 1 181 ? 17.422 -6.066 -2.941 1 98.62 181 LYS A N 1
ATOM 1360 C CA . LYS A 1 181 ? 16.906 -4.738 -2.641 1 98.62 181 LYS A CA 1
ATOM 1361 C C . LYS A 1 181 ? 18.031 -3.713 -2.531 1 98.62 181 LYS A C 1
ATOM 1363 O O . LYS A 1 181 ? 19.094 -4.004 -1.976 1 98.62 181 LYS A O 1
ATOM 1368 N N . ARG A 1 182 ? 17.797 -2.545 -3.062 1 98.19 182 ARG A N 1
ATOM 1369 C CA . ARG A 1 182 ? 18.719 -1.421 -2.949 1 98.19 182 ARG A CA 1
ATOM 1370 C C . ARG A 1 182 ? 18.953 -1.05 -1.489 1 98.19 182 ARG A C 1
ATOM 1372 O O . ARG A 1 182 ? 18.141 -1.362 -0.625 1 98.19 182 ARG A O 1
ATOM 1379 N N . SER A 1 183 ? 20.078 -0.412 -1.233 1 97.56 183 SER A N 1
ATOM 1380 C CA . SER A 1 183 ? 20.391 0.037 0.121 1 97.56 183 SER A CA 1
ATOM 1381 C C . SER A 1 183 ? 19.547 1.253 0.503 1 97.56 183 SER A C 1
ATOM 1383 O O . SER A 1 183 ? 19.016 1.94 -0.366 1 97.56 183 SER A O 1
ATOM 1385 N N . VAL A 1 184 ? 19.484 1.514 1.763 1 97.31 184 VAL A N 1
ATOM 1386 C CA . VAL A 1 184 ? 18.781 2.672 2.295 1 97.31 184 VAL A CA 1
ATOM 1387 C C . VAL A 1 184 ? 19.375 3.953 1.721 1 97.31 184 VAL A C 1
ATOM 1389 O O . VAL A 1 184 ? 18.656 4.879 1.355 1 97.31 184 VAL A O 1
ATOM 1392 N N . GLU A 1 185 ? 20.688 3.998 1.564 1 96.19 185 GLU A N 1
ATOM 1393 C CA . GLU A 1 185 ? 21.391 5.18 1.094 1 96.19 185 GLU A CA 1
ATOM 1394 C C . GLU A 1 185 ? 21.047 5.492 -0.359 1 96.19 185 GLU A C 1
ATOM 1396 O O . GLU A 1 185 ? 21.031 6.66 -0.762 1 96.19 185 GLU A O 1
ATOM 1401 N N . GLU A 1 186 ? 20.719 4.453 -1.093 1 96.19 186 GLU A N 1
ATOM 1402 C CA . GLU A 1 186 ? 20.359 4.641 -2.494 1 96.19 186 GLU A CA 1
ATOM 1403 C C . GLU A 1 186 ? 18.922 5.168 -2.631 1 96.19 186 GLU A C 1
ATOM 1405 O O . GLU A 1 186 ? 18.594 5.816 -3.625 1 96.19 186 GLU A O 1
ATOM 1410 N N . LEU A 1 187 ? 18.125 4.945 -1.576 1 97.31 187 LEU A N 1
ATOM 1411 C CA . LEU A 1 187 ? 16.688 5.156 -1.764 1 97.31 187 LEU A CA 1
ATOM 1412 C C . LEU A 1 187 ? 16.219 6.395 -1.006 1 97.31 187 LEU A C 1
ATOM 1414 O O . LEU A 1 187 ? 15.133 6.918 -1.277 1 97.31 187 LEU A O 1
ATOM 1418 N N . ALA A 1 188 ? 17.016 6.824 -0.059 1 98.38 188 ALA A N 1
ATOM 1419 C CA . ALA A 1 188 ? 16.531 7.902 0.798 1 98.38 188 ALA A CA 1
ATOM 1420 C C . ALA A 1 188 ? 17.641 8.906 1.105 1 98.38 188 ALA A C 1
ATOM 1422 O O . ALA A 1 188 ? 18.797 8.523 1.281 1 98.38 188 ALA A O 1
ATOM 1423 N N . ARG A 1 189 ? 17.297 10.125 1.151 1 98.06 189 ARG A N 1
ATOM 1424 C CA . ARG A 1 189 ? 18.172 11.188 1.645 1 98.06 189 ARG A CA 1
ATOM 1425 C C . ARG A 1 189 ? 17.422 12.133 2.57 1 98.06 189 ARG A C 1
ATOM 1427 O O . ARG A 1 189 ? 16.188 12.188 2.537 1 98.06 189 ARG A O 1
ATOM 1434 N N . SER A 1 190 ? 18.172 12.844 3.398 1 96.69 190 SER A N 1
ATOM 1435 C CA . SER A 1 190 ? 17.578 13.781 4.348 1 96.69 190 SER A CA 1
ATOM 1436 C C . SER A 1 190 ? 17.953 15.219 4.012 1 96.69 190 SER A C 1
ATOM 1438 O O . SER A 1 190 ? 19.047 15.484 3.504 1 96.69 190 SER A O 1
ATOM 1440 N N . VAL A 1 191 ? 17.062 16.047 4.262 1 94.44 191 VAL A N 1
ATOM 1441 C CA . VAL A 1 191 ? 17.328 17.469 4.098 1 94.44 191 VAL A CA 1
ATOM 1442 C C . VAL A 1 191 ? 16.828 18.234 5.324 1 94.44 191 VAL A C 1
ATOM 1444 O O . VAL A 1 191 ? 15.883 17.797 5.992 1 94.44 191 VAL A O 1
ATOM 1447 N N . MET B 1 1 ? 0.77 -4.285 18.25 1 84.94 1 MET B N 1
ATOM 1448 C CA . MET B 1 1 ? -0.438 -4.129 17.438 1 84.94 1 MET B CA 1
ATOM 1449 C C . MET B 1 1 ? -0.458 -5.129 16.281 1 84.94 1 MET B C 1
ATOM 1451 O O . MET B 1 1 ? 0.572 -5.379 15.656 1 84.94 1 MET B O 1
ATOM 1455 N N . SER B 1 2 ? -1.66 -5.777 16.125 1 94.88 2 SER B N 1
ATOM 1456 C CA . SER B 1 2 ? -1.787 -6.695 14.992 1 94.88 2 SER B CA 1
ATOM 1457 C C . SER B 1 2 ? -1.881 -5.938 13.672 1 94.88 2 SER B C 1
ATOM 1459 O O . SER B 1 2 ? -2.072 -4.719 13.664 1 94.88 2 SER B O 1
ATOM 1461 N N . ILE B 1 3 ? -1.68 -6.664 12.57 1 97.62 3 ILE B N 1
ATOM 1462 C CA . ILE B 1 3 ? -1.777 -6.055 11.25 1 97.62 3 ILE B CA 1
ATOM 1463 C C . ILE B 1 3 ? -3.17 -5.457 11.062 1 97.62 3 ILE B C 1
ATOM 1465 O O . ILE B 1 3 ? -3.307 -4.297 10.664 1 97.62 3 ILE B O 1
ATOM 1469 N N . MET B 1 4 ? -4.266 -6.188 11.445 1 97.69 4 MET B N 1
ATOM 1470 C CA . MET B 1 4 ? -5.617 -5.691 11.203 1 97.69 4 MET B CA 1
ATOM 1471 C C . MET B 1 4 ? -5.941 -4.52 12.125 1 97.69 4 MET B C 1
ATOM 1473 O O . MET B 1 4 ? -6.664 -3.602 11.734 1 97.69 4 MET B O 1
ATOM 1477 N N . GLU B 1 5 ? -5.41 -4.582 13.305 1 97.56 5 GLU B N 1
ATOM 1478 C CA . GLU B 1 5 ? -5.578 -3.436 14.188 1 97.56 5 GLU B CA 1
ATOM 1479 C C . GLU B 1 5 ? -4.883 -2.199 13.625 1 97.56 5 GLU B C 1
ATOM 1481 O O . GLU B 1 5 ? -5.426 -1.094 13.688 1 97.56 5 GLU B O 1
ATOM 1486 N N . THR B 1 6 ? -3.641 -2.375 13.117 1 98.19 6 THR B N 1
ATOM 1487 C CA . THR B 1 6 ? -2.902 -1.266 12.523 1 98.19 6 THR B CA 1
ATOM 1488 C C . THR B 1 6 ? -3.652 -0.701 11.32 1 98.19 6 THR B C 1
ATOM 1490 O O . THR B 1 6 ? -3.777 0.518 11.18 1 98.19 6 THR B O 1
ATOM 1493 N N . LEU B 1 7 ? -4.184 -1.578 10.453 1 98.25 7 LEU B N 1
ATOM 1494 C CA . LEU B 1 7 ? -4.945 -1.149 9.289 1 98.25 7 LEU B CA 1
ATOM 1495 C C . LEU B 1 7 ? -6.203 -0.397 9.703 1 98.25 7 LEU B C 1
ATOM 1497 O O . LEU B 1 7 ? -6.594 0.574 9.055 1 98.25 7 LEU B O 1
ATOM 1501 N N . ASN B 1 8 ? -6.801 -0.812 10.773 1 97.88 8 ASN B N 1
ATOM 1502 C CA . ASN B 1 8 ? -8.047 -0.197 11.227 1 97.88 8 ASN B CA 1
ATOM 1503 C C . ASN B 1 8 ? -7.801 1.187 11.82 1 97.88 8 ASN B C 1
ATOM 1505 O O . ASN B 1 8 ? -8.625 2.088 11.672 1 97.88 8 ASN B O 1
ATOM 1509 N N . THR B 1 9 ? -6.688 1.323 12.5 1 98.06 9 THR B N 1
ATOM 1510 C CA . THR B 1 9 ? -6.496 2.539 13.281 1 98.06 9 THR B CA 1
ATOM 1511 C C . THR B 1 9 ? -5.598 3.523 12.539 1 98.06 9 THR B C 1
ATOM 1513 O O . THR B 1 9 ? -5.539 4.707 12.891 1 98.06 9 THR B O 1
ATOM 1516 N N . ARG B 1 10 ? -4.785 3.035 11.547 1 98.12 10 ARG B N 1
ATOM 1517 C CA . ARG B 1 10 ? -4.035 3.971 10.719 1 98.12 10 ARG B CA 1
ATOM 1518 C C . ARG B 1 10 ? -4.973 4.797 9.844 1 98.12 10 ARG B C 1
ATOM 1520 O O . ARG B 1 10 ? -5.621 4.262 8.938 1 98.12 10 ARG B O 1
ATOM 1527 N N . ARG B 1 11 ? -5.152 6 10.148 1 98.38 11 ARG B N 1
ATOM 1528 C CA . ARG B 1 11 ? -5.98 6.949 9.414 1 98.38 11 ARG B CA 1
ATOM 1529 C C . ARG B 1 11 ? -5.168 8.172 8.984 1 98.38 11 ARG B C 1
ATOM 1531 O O . ARG B 1 11 ? -3.996 8.297 9.344 1 98.38 11 ARG B O 1
ATOM 1538 N N . THR B 1 12 ? -5.844 8.984 8.195 1 98.56 12 THR B N 1
ATOM 1539 C CA . THR B 1 12 ? -5.246 10.273 7.867 1 98.56 12 THR B CA 1
ATOM 1540 C C . THR B 1 12 ? -5.367 11.242 9.047 1 98.56 12 THR B C 1
ATOM 1542 O O . THR B 1 12 ? -6.449 11.414 9.609 1 98.56 12 THR B O 1
ATOM 1545 N N . TYR B 1 13 ? -4.281 11.805 9.453 1 98.62 13 TYR B N 1
ATOM 1546 C CA . TYR B 1 13 ? -4.242 12.797 10.523 1 98.62 13 TYR B CA 1
ATOM 1547 C C . TYR B 1 13 ? -3.777 14.148 9.992 1 98.62 13 TYR B C 1
ATOM 1549 O O . TYR B 1 13 ? -2.885 14.211 9.148 1 98.62 13 TYR B O 1
ATOM 1557 N N . ARG B 1 14 ? -4.328 15.211 10.633 1 98.5 14 ARG B N 1
ATOM 1558 C CA . ARG B 1 14 ? -4.09 16.516 10.008 1 98.5 14 ARG B CA 1
ATOM 1559 C C . ARG B 1 14 ? -3.727 17.562 11.055 1 98.5 14 ARG B C 1
ATOM 1561 O O . ARG B 1 14 ? -3.559 18.734 10.734 1 98.5 14 ARG B O 1
ATOM 1568 N N . ARG B 1 15 ? -3.668 17.156 12.305 1 98.62 15 ARG B N 1
ATOM 1569 C CA . ARG B 1 15 ? -3.174 17.984 13.406 1 98.62 15 ARG B CA 1
ATOM 1570 C C . ARG B 1 15 ? -2.188 17.188 14.273 1 98.62 15 ARG B C 1
ATOM 1572 O O . ARG B 1 15 ? -2.414 16.016 14.57 1 98.62 15 ARG B O 1
ATOM 1579 N N . PHE B 1 16 ? -1.116 17.922 14.664 1 98.75 16 PHE B N 1
ATOM 1580 C CA . PHE B 1 16 ? -0.017 17.188 15.281 1 98.75 16 PHE B CA 1
ATOM 1581 C C . PHE B 1 16 ? 0.535 17.953 16.484 1 98.75 16 PHE B C 1
ATOM 1583 O O . PHE B 1 16 ? 0.594 19.188 16.469 1 98.75 16 PHE B O 1
ATOM 1590 N N . ALA B 1 17 ? 0.907 17.172 17.5 1 98.69 17 ALA B N 1
ATOM 1591 C CA . ALA B 1 17 ? 1.724 17.75 18.562 1 98.69 17 ALA B CA 1
ATOM 1592 C C . ALA B 1 17 ? 3.086 18.188 18.031 1 98.69 17 ALA B C 1
ATOM 1594 O O . ALA B 1 17 ? 3.611 17.609 17.094 1 98.69 17 ALA B O 1
ATOM 1595 N N . GLN B 1 18 ? 3.635 19.219 18.75 1 98 18 GLN B N 1
ATOM 1596 C CA . GLN B 1 18 ? 4.93 19.734 18.312 1 98 18 GLN B CA 1
ATOM 1597 C C . GLN B 1 18 ? 6.074 18.969 18.984 1 98 18 GLN B C 1
ATOM 1599 O O . GLN B 1 18 ? 6.832 19.547 19.766 1 98 18 GLN B O 1
ATOM 1604 N N . LYS B 1 19 ? 6.168 17.75 18.719 1 97.44 19 LYS B N 1
ATOM 1605 C CA . LYS B 1 19 ? 7.234 16.859 19.172 1 97.44 19 LYS B CA 1
ATOM 1606 C C . LYS B 1 19 ? 7.902 16.156 18 1 97.44 19 LYS B C 1
ATOM 1608 O O . LYS B 1 19 ? 7.23 15.734 17.047 1 97.44 19 LYS B O 1
ATOM 1613 N N . PRO B 1 20 ? 9.172 16.125 18.078 1 97.5 20 PRO B N 1
ATOM 1614 C CA . PRO B 1 20 ? 9.875 15.523 16.953 1 97.5 20 PRO B CA 1
ATOM 1615 C C . PRO B 1 20 ? 9.516 14.055 16.75 1 97.5 20 PRO B C 1
ATOM 1617 O O . PRO B 1 20 ? 9.211 13.352 17.703 1 97.5 20 PRO B O 1
ATOM 1620 N N . VAL B 1 21 ? 9.523 13.609 15.516 1 98.69 21 VAL B N 1
ATOM 1621 C CA . VAL B 1 21 ? 9.406 12.195 15.203 1 98.69 21 VAL B CA 1
ATOM 1622 C C . VAL B 1 21 ? 10.688 11.469 15.609 1 98.69 21 VAL B C 1
ATOM 1624 O O . VAL B 1 21 ? 11.781 11.875 15.227 1 98.69 21 VAL B O 1
ATOM 1627 N N . PRO B 1 22 ? 10.562 10.43 16.375 1 98.44 22 PRO B N 1
ATOM 1628 C CA . PRO B 1 22 ? 11.766 9.695 16.766 1 98.44 22 PRO B CA 1
ATOM 1629 C C . PRO B 1 22 ? 12.531 9.141 15.57 1 98.44 22 PRO B C 1
ATOM 1631 O O . PRO B 1 22 ? 11.93 8.695 14.586 1 98.44 22 PRO B O 1
ATOM 1634 N N . GLN B 1 23 ? 13.852 9.094 15.734 1 98.06 23 GLN B N 1
ATOM 1635 C CA . GLN B 1 23 ? 14.719 8.672 14.633 1 98.06 23 GLN B CA 1
ATOM 1636 C C . GLN B 1 23 ? 14.453 7.219 14.25 1 98.06 23 GLN B C 1
ATOM 1638 O O . GLN B 1 23 ? 14.547 6.859 13.078 1 98.06 23 GLN B O 1
ATOM 1643 N N . ASP B 1 24 ? 14.195 6.387 15.188 1 98.62 24 ASP B N 1
ATOM 1644 C CA . ASP B 1 24 ? 13.945 4.984 14.883 1 98.62 24 ASP B CA 1
ATOM 1645 C C . ASP B 1 24 ? 12.695 4.828 14.016 1 98.62 24 ASP B C 1
ATOM 1647 O O . ASP B 1 24 ? 12.594 3.895 13.219 1 98.62 24 ASP B O 1
ATOM 1651 N N . VAL B 1 25 ? 11.68 5.727 14.172 1 98.75 25 VAL B N 1
ATOM 1652 C CA . VAL B 1 25 ? 10.492 5.719 13.328 1 98.75 25 VAL B CA 1
ATOM 1653 C C . VAL B 1 25 ? 10.867 6.102 11.898 1 98.75 25 VAL B C 1
ATOM 1655 O O . VAL B 1 25 ? 10.383 5.496 10.945 1 98.75 25 VAL B O 1
ATOM 1658 N N . VAL B 1 26 ? 11.727 7.086 11.766 1 98.75 26 VAL B N 1
ATOM 1659 C CA . VAL B 1 26 ? 12.219 7.5 10.453 1 98.75 26 VAL B CA 1
ATOM 1660 C C . VAL B 1 26 ? 12.898 6.324 9.766 1 98.75 26 VAL B C 1
ATOM 1662 O O . VAL B 1 26 ? 12.633 6.043 8.594 1 98.75 26 VAL B O 1
ATOM 1665 N N . GLU B 1 27 ? 13.75 5.668 10.5 1 98.69 27 GLU B N 1
ATOM 1666 C CA . GLU B 1 27 ? 14.461 4.516 9.953 1 98.69 27 GLU B CA 1
ATOM 1667 C C . GLU B 1 27 ? 13.484 3.42 9.523 1 98.69 27 GLU B C 1
ATOM 1669 O O . GLU B 1 27 ? 13.672 2.793 8.477 1 98.69 27 GLU B O 1
ATOM 1674 N N . ASP B 1 28 ? 12.469 3.184 10.312 1 98.75 28 ASP B N 1
ATOM 1675 C CA . ASP B 1 28 ? 11.461 2.186 9.969 1 98.75 28 ASP B CA 1
ATOM 1676 C C . ASP B 1 28 ? 10.727 2.566 8.688 1 98.75 28 ASP B C 1
ATOM 1678 O O . ASP B 1 28 ? 10.445 1.708 7.848 1 98.75 28 ASP B O 1
ATOM 1682 N N . MET B 1 29 ? 10.391 3.84 8.523 1 98.88 29 MET B N 1
ATOM 1683 C CA . MET B 1 29 ? 9.688 4.289 7.328 1 98.88 29 MET B CA 1
ATOM 1684 C C . MET B 1 29 ? 10.539 4.082 6.082 1 98.88 29 MET B C 1
ATOM 1686 O O . MET B 1 29 ? 10.047 3.613 5.055 1 98.88 29 MET B O 1
ATOM 1690 N N . VAL B 1 30 ? 11.812 4.398 6.18 1 98.88 30 VAL B N 1
ATOM 1691 C CA . VAL B 1 30 ? 12.719 4.219 5.055 1 98.88 30 VAL B CA 1
ATOM 1692 C C . VAL B 1 30 ? 12.867 2.73 4.738 1 98.88 30 VAL B C 1
ATOM 1694 O O . VAL B 1 30 ? 12.82 2.332 3.572 1 98.88 30 VAL B O 1
ATOM 1697 N N . GLU B 1 31 ? 13.008 1.956 5.77 1 98.81 31 GLU B N 1
ATOM 1698 C CA . GLU B 1 31 ? 13.102 0.513 5.57 1 98.81 31 GLU B CA 1
ATOM 1699 C C . GLU B 1 31 ? 11.82 -0.048 4.969 1 98.81 31 GLU B C 1
ATOM 1701 O O . GLU B 1 31 ? 11.859 -0.959 4.141 1 98.81 31 GLU B O 1
ATOM 1706 N N . ALA B 1 32 ? 10.703 0.465 5.391 1 98.88 32 ALA B N 1
ATOM 1707 C CA . ALA B 1 32 ? 9.414 0.029 4.852 1 98.88 32 ALA B CA 1
ATOM 1708 C C . ALA B 1 32 ? 9.336 0.28 3.348 1 98.88 32 ALA B C 1
ATOM 1710 O O . ALA B 1 32 ? 8.836 -0.558 2.598 1 98.88 32 ALA B O 1
ATOM 1711 N N . LEU B 1 33 ? 9.805 1.444 2.898 1 98.88 33 LEU B N 1
ATOM 1712 C CA . LEU B 1 33 ? 9.914 1.695 1.465 1 98.88 33 LEU B CA 1
ATOM 1713 C C . LEU B 1 33 ? 10.812 0.664 0.796 1 98.88 33 LEU B C 1
ATOM 1715 O O . LEU B 1 33 ? 10.453 0.102 -0.242 1 98.88 33 LEU B O 1
ATOM 1719 N N . ARG B 1 34 ? 11.953 0.424 1.405 1 98.69 34 ARG B N 1
ATOM 1720 C CA . ARG B 1 34 ? 12.945 -0.483 0.838 1 98.69 34 ARG B CA 1
ATOM 1721 C C . ARG B 1 34 ? 12.375 -1.886 0.667 1 98.69 34 ARG B C 1
ATOM 1723 O O . ARG B 1 34 ? 12.695 -2.58 -0.3 1 98.69 34 ARG B O 1
ATOM 1730 N N . LEU B 1 35 ? 11.516 -2.256 1.523 1 98.62 35 LEU B N 1
ATOM 1731 C CA . LEU B 1 35 ? 10.969 -3.607 1.574 1 98.62 35 LEU B CA 1
ATOM 1732 C C . LEU B 1 35 ? 9.734 -3.73 0.684 1 98.62 35 LEU B C 1
ATOM 1734 O O . LEU B 1 35 ? 9.203 -4.828 0.499 1 98.62 35 LEU B O 1
ATOM 1738 N N . SER B 1 36 ? 9.281 -2.648 0.095 1 98.75 36 SER B N 1
ATOM 1739 C CA . SER B 1 36 ? 8.039 -2.629 -0.669 1 98.75 36 SER B CA 1
ATOM 1740 C C . SER B 1 36 ? 8.156 -3.471 -1.937 1 98.75 36 SER B C 1
ATOM 1742 O O . SER B 1 36 ? 9.195 -3.459 -2.602 1 98.75 36 SER B O 1
ATOM 1744 N N . SER B 1 37 ? 7.07 -4.254 -2.211 1 98.25 37 SER B N 1
ATOM 1745 C 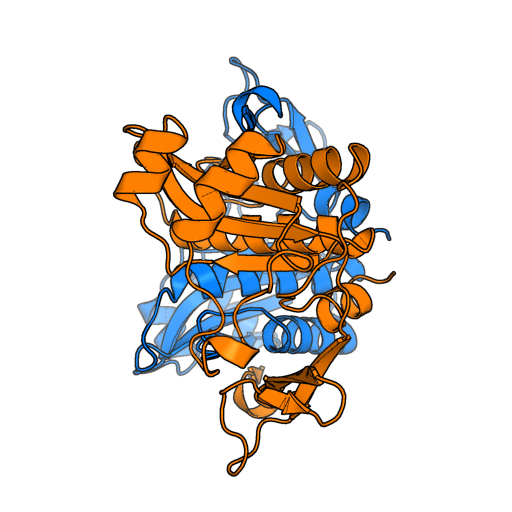CA . SER B 1 37 ? 6.961 -4.902 -3.512 1 98.25 37 SER B CA 1
ATOM 1746 C C . SER B 1 37 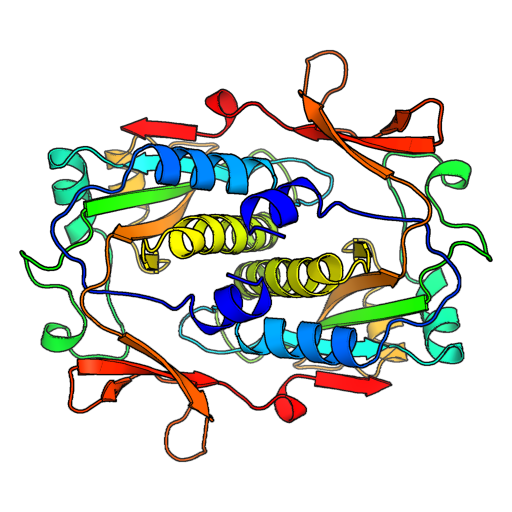? 6.875 -3.877 -4.637 1 98.25 37 SER B C 1
ATOM 1748 O O . SER B 1 37 ? 6.34 -2.783 -4.445 1 98.25 37 SER B O 1
ATOM 1750 N N . CYS B 1 38 ? 7.441 -4.191 -5.754 1 98.31 38 CYS B N 1
ATOM 1751 C CA . CYS B 1 38 ? 7.297 -3.381 -6.957 1 98.31 38 CYS B CA 1
ATOM 1752 C C . CYS B 1 38 ? 7.395 -4.242 -8.211 1 98.31 38 CYS B C 1
ATOM 1754 O O . CYS B 1 38 ? 7.863 -5.379 -8.148 1 98.31 38 CYS B O 1
ATOM 1756 N N . GLY B 1 39 ? 6.801 -3.725 -9.25 1 98.38 39 GLY B N 1
ATOM 1757 C CA . GLY B 1 39 ? 6.844 -4.449 -10.508 1 98.38 39 GLY B CA 1
ATOM 1758 C C . GLY B 1 39 ? 8.25 -4.812 -10.938 1 98.38 39 GLY B C 1
ATOM 1759 O O . GLY B 1 39 ? 9.133 -3.949 -11 1 98.38 39 GLY B O 1
ATOM 1760 N N . ALA B 1 40 ? 8.453 -6.09 -11.188 1 97.81 40 ALA B N 1
ATOM 1761 C CA . ALA B 1 40 ? 9.727 -6.609 -11.68 1 97.81 40 ALA B CA 1
ATOM 1762 C C . ALA B 1 40 ? 10.867 -6.234 -10.742 1 97.81 40 ALA B C 1
ATOM 1764 O O . ALA B 1 40 ? 12.031 -6.203 -11.156 1 97.81 40 ALA B O 1
ATOM 1765 N N . ASN B 1 41 ? 10.531 -5.82 -9.523 1 98.25 41 ASN B N 1
ATOM 1766 C CA . ASN B 1 41 ? 11.5 -5.441 -8.492 1 98.25 41 ASN B CA 1
ATOM 1767 C C . ASN B 1 41 ? 12.375 -4.281 -8.953 1 98.25 41 ASN B C 1
ATOM 1769 O O . ASN B 1 41 ? 13.555 -4.211 -8.594 1 98.25 41 ASN B O 1
ATOM 1773 N N . ARG B 1 42 ? 11.844 -3.354 -9.688 1 98.19 42 ARG B N 1
ATOM 1774 C CA . ARG B 1 42 ? 12.641 -2.301 -10.305 1 98.19 42 ARG B CA 1
ATOM 1775 C C . ARG B 1 42 ? 12.992 -1.209 -9.297 1 98.19 42 ARG B C 1
ATOM 1777 O O . ARG B 1 42 ? 13.938 -0.449 -9.5 1 98.19 42 ARG B O 1
ATOM 1784 N N . GLN B 1 43 ? 12.18 -1.031 -8.25 1 98.44 43 GLN B N 1
ATOM 1785 C CA . GLN B 1 43 ? 12.523 -0.18 -7.113 1 98.44 43 GLN B CA 1
ATOM 1786 C C . GLN B 1 43 ? 12.727 1.267 -7.551 1 98.44 43 GLN B C 1
ATOM 1788 O O . GLN B 1 43 ? 13.75 1.877 -7.234 1 98.44 43 GLN B O 1
ATOM 1793 N N . ALA B 1 44 ? 11.711 1.863 -8.141 1 98.75 44 ALA B N 1
ATOM 1794 C CA . ALA B 1 44 ? 11.797 3.186 -8.758 1 98.75 44 ALA B CA 1
ATOM 1795 C C . ALA B 1 44 ? 11.398 4.277 -7.773 1 98.75 44 ALA B C 1
ATOM 1797 O O . ALA B 1 44 ? 11.531 5.469 -8.062 1 98.75 44 ALA B O 1
ATOM 1798 N N . VAL B 1 45 ? 10.875 3.961 -6.602 1 98.94 45 VAL B N 1
ATOM 1799 C CA . VAL B 1 45 ? 10.367 4.938 -5.648 1 98.94 45 VAL B CA 1
ATOM 1800 C C . VAL B 1 45 ? 11.445 5.285 -4.633 1 98.94 45 VAL B C 1
ATOM 1802 O O . VAL B 1 45 ? 12.125 4.395 -4.105 1 98.94 45 VAL B O 1
ATOM 1805 N N . LYS B 1 46 ? 11.625 6.566 -4.355 1 98.88 46 LYS B N 1
ATOM 1806 C CA . LYS B 1 46 ? 12.617 7.094 -3.424 1 98.88 46 LYS B CA 1
ATOM 1807 C C . LYS B 1 46 ? 11.984 8.062 -2.432 1 98.88 46 LYS B C 1
ATOM 1809 O O . LYS B 1 46 ? 10.828 8.461 -2.596 1 98.88 46 LYS B O 1
ATOM 1814 N N . LEU B 1 47 ? 12.82 8.367 -1.388 1 98.94 47 LEU B N 1
ATOM 1815 C CA . LEU B 1 47 ? 12.328 9.281 -0.364 1 98.94 47 LEU B CA 1
ATOM 1816 C C . LEU B 1 47 ? 13.305 10.43 -0.147 1 98.94 47 LEU B C 1
ATOM 1818 O O . LEU B 1 47 ? 14.523 10.219 -0.123 1 98.94 47 LEU B O 1
ATOM 1822 N N . VAL B 1 48 ? 12.766 11.586 -0.049 1 98.94 48 VAL B N 1
ATOM 1823 C CA . VAL B 1 48 ? 13.469 12.703 0.59 1 98.94 48 VAL B CA 1
ATOM 1824 C C . VAL B 1 48 ? 12.859 12.969 1.966 1 98.94 48 VAL B C 1
ATOM 1826 O O . VAL B 1 48 ? 11.68 13.312 2.076 1 98.94 48 VAL B O 1
ATOM 1829 N N . VAL B 1 49 ? 13.656 12.82 2.988 1 98.88 49 VAL B N 1
ATOM 1830 C CA . VAL B 1 49 ? 13.219 13.016 4.367 1 98.88 49 VAL B CA 1
ATOM 1831 C C . VAL B 1 49 ? 13.43 14.469 4.781 1 98.88 49 VAL B C 1
ATOM 1833 O O . VAL B 1 49 ? 14.562 14.953 4.809 1 98.88 49 VAL B O 1
ATOM 1836 N N . VAL B 1 50 ? 12.359 15.148 5.074 1 98.75 50 VAL B N 1
ATOM 1837 C CA . VAL B 1 50 ? 12.391 16.547 5.469 1 98.75 50 VAL B CA 1
ATOM 1838 C C . VAL B 1 50 ? 12.148 16.672 6.973 1 98.75 50 VAL B C 1
ATOM 1840 O O . VAL B 1 50 ? 11.008 16.609 7.43 1 98.75 50 VAL B O 1
ATOM 1843 N N . GLN B 1 51 ? 13.219 16.906 7.742 1 95.81 51 GLN B N 1
ATOM 1844 C CA . GLN B 1 51 ? 13.039 16.844 9.188 1 95.81 51 GLN B CA 1
ATOM 1845 C C . GLN B 1 51 ? 13.57 18.125 9.859 1 95.81 51 GLN B C 1
ATOM 1847 O O . GLN B 1 51 ? 13.305 18.359 11.039 1 95.81 51 GLN B O 1
ATOM 1852 N N . SER B 1 52 ? 14.336 18.953 9.062 1 95.31 52 SER B N 1
ATOM 1853 C CA . SER B 1 52 ? 14.766 20.203 9.664 1 95.31 52 SER B CA 1
ATOM 1854 C C . SER B 1 52 ? 13.586 21.156 9.867 1 95.31 52 SER B C 1
ATOM 1856 O O . SER B 1 52 ? 12.758 21.328 8.969 1 95.31 52 SER B O 1
ATOM 1858 N N . PRO B 1 53 ? 13.547 21.734 11.086 1 96 53 PRO B N 1
ATOM 1859 C CA . PRO B 1 53 ? 12.438 22.672 11.328 1 96 53 PRO B CA 1
ATOM 1860 C C . PRO B 1 53 ? 12.336 23.766 10.266 1 96 53 PRO B C 1
ATOM 1862 O O . PRO B 1 53 ? 11.234 24.141 9.867 1 96 53 PRO B O 1
ATOM 1865 N N . GLU B 1 54 ? 13.453 24.219 9.828 1 97.31 54 GLU B N 1
ATOM 1866 C CA . GLU B 1 54 ? 13.477 25.25 8.805 1 97.31 54 GLU B CA 1
ATOM 1867 C C . GLU B 1 54 ? 12.852 24.766 7.5 1 97.31 54 GLU B C 1
ATOM 1869 O O . GLU B 1 54 ? 12.016 25.438 6.902 1 97.31 54 GLU B O 1
ATOM 1874 N N . MET B 1 55 ? 13.242 23.594 7.035 1 98.25 55 MET B N 1
ATOM 1875 C CA . MET B 1 55 ? 12.719 23.047 5.781 1 98.25 55 MET B CA 1
ATOM 1876 C C . MET B 1 55 ? 11.242 22.703 5.91 1 98.25 55 MET B C 1
ATOM 1878 O O . MET B 1 55 ? 10.469 22.906 4.973 1 98.25 55 MET B O 1
ATOM 1882 N N . VAL B 1 56 ? 10.875 22.188 7.07 1 98.56 56 VAL B N 1
ATOM 1883 C CA . VAL B 1 56 ? 9.477 21.875 7.309 1 98.56 56 VAL B CA 1
ATOM 1884 C C . VAL B 1 56 ? 8.625 23.125 7.16 1 98.56 56 VAL B C 1
ATOM 1886 O O . VAL B 1 56 ? 7.57 23.094 6.516 1 98.56 56 VAL B O 1
ATOM 1889 N N . LYS B 1 57 ? 9.086 24.219 7.711 1 98.06 57 LYS B N 1
ATOM 1890 C CA . LYS B 1 57 ? 8.375 25.5 7.637 1 98.06 57 LYS B CA 1
ATOM 1891 C C . LYS B 1 57 ? 8.242 25.969 6.191 1 98.06 57 LYS B C 1
ATOM 1893 O O . LYS B 1 57 ? 7.219 26.531 5.809 1 98.06 57 LYS B O 1
ATOM 1898 N N . LYS B 1 58 ? 9.289 25.734 5.418 1 98.69 58 LYS B N 1
ATOM 1899 C CA . LYS B 1 58 ? 9.289 26.156 4.016 1 98.69 58 LYS B CA 1
ATOM 1900 C C . LYS B 1 58 ? 8.344 25.297 3.188 1 98.69 58 LYS B C 1
ATOM 1902 O O . LYS B 1 58 ? 7.766 25.766 2.203 1 98.69 58 LYS B O 1
ATOM 1907 N N . VAL B 1 59 ? 8.117 24.031 3.508 1 98.88 59 VAL B N 1
ATOM 1908 C CA . VAL B 1 59 ? 7.289 23.078 2.771 1 98.88 59 VAL B CA 1
ATOM 1909 C C . VAL B 1 59 ? 5.812 23.359 3.041 1 98.88 59 VAL B C 1
ATOM 1911 O O . VAL B 1 59 ? 4.977 23.234 2.145 1 98.88 59 VAL B O 1
ATOM 1914 N N . HIS B 1 60 ? 5.492 23.766 4.227 1 98.56 60 HIS B N 1
ATOM 1915 C CA . HIS B 1 60 ? 4.125 23.781 4.734 1 98.56 60 HIS B CA 1
ATOM 1916 C C . HIS B 1 60 ? 3.207 24.594 3.832 1 98.56 60 HIS B C 1
ATOM 1918 O O . HIS B 1 60 ? 2.117 24.141 3.479 1 98.56 60 HIS B O 1
ATOM 1924 N N . PRO B 1 61 ? 3.645 25.812 3.348 1 98.31 61 PRO B N 1
ATOM 1925 C CA . PRO B 1 61 ? 2.738 26.609 2.52 1 98.31 61 PRO B CA 1
ATOM 1926 C C . PRO B 1 61 ? 2.541 26.016 1.124 1 98.31 61 PRO B C 1
ATOM 1928 O O . PRO B 1 61 ? 1.731 26.531 0.345 1 98.31 61 PRO B O 1
ATOM 1931 N N . LEU B 1 62 ? 3.266 24.953 0.781 1 98.81 62 LEU B N 1
ATOM 1932 C CA . LEU B 1 62 ? 3.27 24.422 -0.578 1 98.81 62 LEU B CA 1
ATOM 1933 C C . LEU B 1 62 ? 2.4 23.172 -0.675 1 98.81 62 LEU B C 1
ATOM 1935 O O . LEU B 1 62 ? 2.377 22.516 -1.713 1 98.81 62 LEU B O 1
ATOM 1939 N N . VAL B 1 63 ? 1.722 22.844 0.444 1 98.56 63 VAL B N 1
ATOM 1940 C CA . VAL B 1 63 ? 0.805 21.703 0.471 1 98.56 63 VAL B CA 1
ATOM 1941 C C . VAL B 1 63 ? -0.599 22.188 0.836 1 98.56 63 VAL B C 1
ATOM 1943 O O . VAL B 1 63 ? -0.758 23.219 1.501 1 98.56 63 VAL B O 1
ATOM 1946 N N . LYS B 1 64 ? -1.605 21.469 0.361 1 97.94 64 LYS B N 1
ATOM 1947 C CA . LYS B 1 64 ? -2.996 21.812 0.634 1 97.94 64 LYS B CA 1
ATOM 1948 C C . LYS B 1 64 ? -3.654 20.781 1.546 1 97.94 64 LYS B C 1
ATOM 1950 O O . LYS B 1 64 ? -3.385 19.578 1.434 1 97.94 64 LYS B O 1
ATOM 1955 N N . TRP B 1 65 ? -4.535 21.297 2.434 1 97.31 65 TRP B N 1
ATOM 1956 C CA . TRP B 1 65 ? -5.078 20.438 3.475 1 97.31 65 TRP B CA 1
ATOM 1957 C C . TRP B 1 65 ? -6.594 20.328 3.361 1 97.31 65 TRP B C 1
ATOM 1959 O O . TRP B 1 65 ? -7.273 21.328 3.092 1 97.31 65 TRP B O 1
ATOM 1969 N N . ALA B 1 66 ? -7.109 19.109 3.551 1 96.12 66 ALA B N 1
ATOM 1970 C CA . ALA B 1 66 ? -8.492 18.797 3.912 1 96.12 66 ALA B CA 1
ATOM 1971 C C . ALA B 1 66 ? -9.477 19.516 2.99 1 96.12 66 ALA B C 1
ATOM 1973 O O . ALA B 1 66 ? -10.297 20.312 3.449 1 96.12 66 ALA B O 1
ATOM 1974 N N . ALA B 1 67 ? -9.555 19.047 1.788 1 95 67 ALA B N 1
ATOM 1975 C CA . ALA B 1 67 ? -10.328 19.719 0.758 1 95 67 ALA B CA 1
ATOM 1976 C C . ALA B 1 67 ? -11.828 19.656 1.062 1 95 67 ALA B C 1
ATOM 1978 O O . ALA B 1 67 ? -12.609 20.453 0.548 1 95 67 ALA B O 1
ATOM 1979 N N . TYR B 1 68 ? -12.305 18.75 1.904 1 96.75 68 TYR B N 1
ATOM 1980 C CA . TYR B 1 68 ? -13.734 18.578 2.176 1 96.75 68 TYR B CA 1
ATOM 1981 C C . TYR B 1 68 ? -14.18 19.469 3.316 1 96.75 68 TYR B C 1
ATOM 1983 O O . TYR B 1 68 ? -15.367 19.5 3.668 1 96.75 68 TYR B O 1
ATOM 1991 N N . LEU B 1 69 ? -13.227 20.234 3.957 1 97.38 69 LEU B N 1
ATOM 1992 C CA . LEU B 1 69 ? -13.523 21.094 5.094 1 97.38 69 LEU B CA 1
ATOM 1993 C C . LEU B 1 69 ? -13.141 22.531 4.797 1 97.38 69 LEU B C 1
ATOM 1995 O O . LEU B 1 69 ? -12.227 22.797 4.012 1 97.38 69 LEU B O 1
ATOM 1999 N N . PRO B 1 70 ? -13.836 23.453 5.5 1 96.44 70 PRO B N 1
ATOM 2000 C CA . PRO B 1 70 ? -13.32 24.828 5.445 1 96.44 70 PRO B CA 1
ATOM 2001 C C . PRO B 1 70 ? -11.883 24.938 5.961 1 96.44 70 PRO B C 1
ATOM 2003 O O . PRO B 1 70 ? -11.516 24.234 6.91 1 96.44 70 PRO B O 1
ATOM 2006 N N . PRO B 1 71 ? -11.141 25.766 5.312 1 94.56 71 PRO B N 1
ATOM 2007 C CA . PRO B 1 71 ? -9.734 25.891 5.703 1 94.56 71 PRO B CA 1
ATOM 2008 C C . PRO B 1 71 ? -9.555 26.094 7.203 1 94.56 71 PRO B C 1
ATOM 2010 O O . PRO B 1 71 ? -8.625 25.562 7.797 1 94.56 71 PRO B O 1
ATOM 2013 N N . GLU B 1 72 ? -10.406 26.797 7.832 1 94.19 72 GLU B N 1
ATOM 2014 C CA . GLU B 1 72 ? -10.289 27.109 9.25 1 94.19 72 GLU B CA 1
ATOM 2015 C C . GLU B 1 72 ? -10.422 25.859 10.109 1 94.19 72 GLU B C 1
ATOM 2017 O O . GLU B 1 72 ? -9.961 25.828 11.25 1 94.19 72 GLU B O 1
ATOM 2022 N N . GLN B 1 73 ? -11.016 24.844 9.531 1 94.75 73 GLN B N 1
ATOM 2023 C CA . GLN B 1 73 ? -11.227 23.594 10.258 1 94.75 73 GLN B CA 1
ATOM 2024 C C . GLN B 1 73 ? -10.234 22.516 9.812 1 94.75 73 GLN B C 1
ATOM 2026 O O . GLN B 1 73 ? -9.789 21.703 10.625 1 94.75 73 GLN B O 1
ATOM 2031 N N . GLY B 1 74 ? -9.945 22.562 8.547 1 95.12 74 GLY B N 1
ATOM 2032 C CA . GLY B 1 74 ? -9.18 21.469 7.965 1 95.12 74 GLY B CA 1
ATOM 2033 C C . GLY B 1 74 ? -7.684 21.719 7.961 1 95.12 74 GLY B C 1
ATOM 2034 O O . GLY B 1 74 ? -6.895 20.781 7.992 1 95.12 74 GLY B O 1
ATOM 2035 N N . ALA B 1 75 ? -7.281 22.938 7.91 1 96 75 ALA B N 1
ATOM 2036 C CA . ALA B 1 75 ? -5.863 23.297 7.879 1 96 75 ALA B CA 1
ATOM 2037 C C . ALA B 1 75 ? -5.285 23.359 9.289 1 96 75 ALA B C 1
ATOM 2039 O O . ALA B 1 75 ? -5.879 23.984 10.18 1 96 75 ALA B O 1
ATOM 2040 N N . PRO B 1 76 ? -4.188 22.688 9.469 1 97.75 76 PRO B N 1
ATOM 2041 C CA . PRO B 1 76 ? -3.59 22.797 10.805 1 97.75 76 PRO B CA 1
ATOM 2042 C C . PRO B 1 76 ? -3.17 24.219 11.156 1 97.75 76 PRO B C 1
ATOM 2044 O O . PRO B 1 76 ? -2.643 24.938 10.312 1 97.75 76 PRO B O 1
ATOM 2047 N N . LYS B 1 77 ? -3.379 24.531 12.398 1 96.94 77 LYS B N 1
ATOM 2048 C CA . LYS B 1 77 ? -2.881 25.797 12.93 1 96.94 77 LYS B CA 1
ATOM 2049 C C . LYS B 1 77 ? -1.373 25.734 13.156 1 96.94 77 LYS B C 1
ATOM 2051 O O . LYS B 1 77 ? -0.762 24.672 13.062 1 96.94 77 LYS B O 1
ATOM 2056 N N . ALA B 1 78 ? -0.818 26.859 13.461 1 95.88 78 ALA B N 1
ATOM 2057 C CA . ALA B 1 78 ? 0.632 26.984 13.586 1 95.88 78 ALA B CA 1
ATOM 2058 C C . ALA B 1 78 ? 1.176 25.969 14.586 1 95.88 78 ALA B C 1
ATOM 2060 O O . ALA B 1 78 ? 2.223 25.359 14.359 1 95.88 78 ALA B O 1
ATOM 2061 N N . ASP B 1 79 ? 0.489 25.766 15.695 1 96.94 79 ASP B N 1
ATOM 2062 C CA . ASP B 1 79 ? 0.969 24.875 16.75 1 96.94 79 ASP B CA 1
ATOM 2063 C C . ASP B 1 79 ? 0.475 23.453 16.531 1 96.94 79 ASP B C 1
ATOM 2065 O O . ASP B 1 79 ? 0.644 22.594 17.406 1 96.94 79 ASP B O 1
ATOM 2069 N N . GLU B 1 80 ? -0.143 23.188 15.352 1 98.12 80 GLU B N 1
ATOM 2070 C CA . GLU B 1 80 ? -0.683 21.875 15.016 1 98.12 80 GLU B CA 1
ATOM 2071 C C . GLU B 1 80 ? -0.032 21.312 13.758 1 98.12 80 GLU B C 1
ATOM 2073 O O . GLU B 1 80 ? -0.403 20.234 13.289 1 98.12 80 GLU B O 1
ATOM 2078 N N . GLN B 1 81 ? 0.87 22.016 13.203 1 98.56 81 GLN B N 1
ATOM 2079 C CA . GLN B 1 81 ? 1.458 21.641 11.922 1 98.56 81 GLN B CA 1
ATOM 2080 C C . GLN B 1 81 ? 2.314 20.391 12.047 1 98.56 81 GLN B C 1
ATOM 2082 O O . GLN B 1 81 ? 2.777 20.062 13.141 1 98.56 81 GLN B O 1
ATOM 2087 N N . PRO B 1 82 ? 2.48 19.625 10.93 1 98.75 82 PRO B N 1
ATOM 2088 C CA . PRO B 1 82 ? 3.414 18.5 10.953 1 98.75 82 PRO B CA 1
ATOM 2089 C C . PRO B 1 82 ? 4.832 18.922 11.336 1 98.75 82 PRO B C 1
ATOM 2091 O O . PRO B 1 82 ? 5.254 20.047 11.023 1 98.75 82 PRO B O 1
ATOM 2094 N N . VAL B 1 83 ? 5.527 18.047 11.938 1 98.75 83 VAL B N 1
ATOM 2095 C CA . VAL B 1 83 ? 6.891 18.359 12.359 1 98.75 83 VAL B CA 1
ATOM 2096 C C . VAL B 1 83 ? 7.883 17.703 11.391 1 98.75 83 VAL B C 1
ATOM 2098 O O . VAL B 1 83 ? 9.094 17.875 11.531 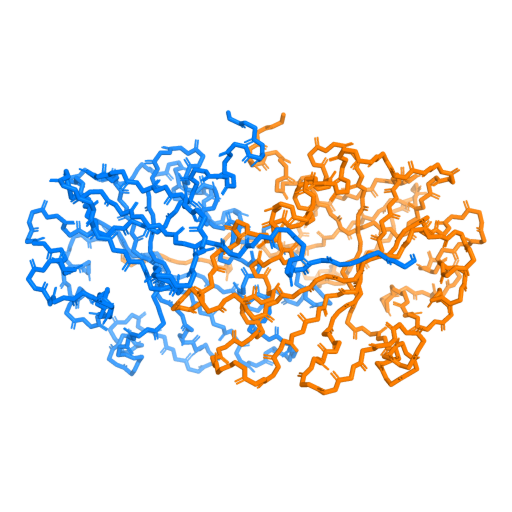1 98.75 83 VAL B O 1
ATOM 2101 N N . MET B 1 84 ? 7.426 16.969 10.422 1 98.81 84 MET B N 1
ATOM 2102 C CA . MET B 1 84 ? 8.219 16.266 9.414 1 98.81 84 MET B CA 1
ATOM 2103 C C . MET B 1 84 ? 7.41 16.047 8.141 1 98.81 84 MET B C 1
ATOM 2105 O O . MET B 1 84 ? 6.188 15.891 8.195 1 98.81 84 MET B O 1
ATOM 2109 N N . TYR B 1 85 ? 8.078 16.078 6.996 1 98.94 85 TYR B N 1
ATOM 2110 C CA . TYR B 1 85 ? 7.508 15.641 5.73 1 98.94 85 TYR B CA 1
ATOM 2111 C C . TYR B 1 85 ? 8.391 14.586 5.07 1 98.94 85 TYR B C 1
ATOM 2113 O O . TYR B 1 85 ? 9.602 14.547 5.309 1 98.94 85 TYR B O 1
ATOM 2121 N N . LEU B 1 86 ? 7.812 13.742 4.355 1 98.94 86 LEU B N 1
ATOM 2122 C CA . LEU B 1 86 ? 8.5 12.938 3.352 1 98.94 86 LEU B CA 1
ATOM 2123 C C . LEU B 1 86 ? 8.086 13.359 1.944 1 98.94 86 LEU B C 1
ATOM 2125 O O . LEU B 1 86 ? 6.902 13.539 1.666 1 98.94 86 LEU B O 1
ATOM 2129 N N . ALA B 1 87 ? 9.039 13.609 1.1 1 98.94 87 ALA B N 1
ATOM 2130 C CA . ALA B 1 87 ? 8.773 13.664 -0.336 1 98.94 87 ALA B CA 1
ATOM 2131 C C . ALA B 1 87 ? 8.938 12.289 -0.979 1 98.94 87 ALA B C 1
ATOM 2133 O O . ALA B 1 87 ? 10.016 11.688 -0.903 1 98.94 87 ALA B O 1
ATOM 2134 N N . VAL B 1 88 ? 7.887 11.789 -1.54 1 98.94 88 VAL B N 1
ATOM 2135 C CA . VAL B 1 88 ? 7.922 10.523 -2.27 1 98.94 88 VAL B CA 1
ATOM 2136 C C . VAL B 1 88 ? 8.188 10.789 -3.75 1 98.94 88 VAL B C 1
ATOM 2138 O O . VAL B 1 88 ? 7.383 11.438 -4.426 1 98.94 88 VAL B O 1
ATOM 2141 N N . VAL B 1 89 ? 9.25 10.234 -4.219 1 98.88 89 VAL B N 1
ATOM 2142 C CA . VAL B 1 89 ? 9.789 10.578 -5.531 1 98.88 89 VAL B CA 1
ATOM 2143 C C . VAL B 1 89 ? 9.828 9.328 -6.414 1 98.88 89 VAL B C 1
ATOM 2145 O O . VAL B 1 89 ? 10.102 8.227 -5.934 1 98.88 89 VAL B O 1
ATOM 2148 N N . GLN B 1 90 ? 9.5 9.508 -7.703 1 98.88 90 GLN B N 1
ATOM 2149 C CA . GLN B 1 90 ? 9.562 8.445 -8.695 1 98.88 90 GLN B CA 1
ATOM 2150 C C . GLN B 1 90 ? 10.703 8.688 -9.68 1 98.88 90 GLN B C 1
ATOM 2152 O O . GLN B 1 90 ? 10.812 9.766 -10.273 1 98.88 90 GLN B O 1
ATOM 2157 N N . ASP B 1 91 ? 11.562 7.738 -9.836 1 98.75 91 ASP B N 1
ATOM 2158 C CA . ASP B 1 91 ? 12.555 7.77 -10.906 1 98.75 91 ASP B CA 1
ATOM 2159 C C . ASP B 1 91 ? 11.914 7.43 -12.25 1 98.75 91 ASP B C 1
ATOM 2161 O O . ASP B 1 91 ? 11.711 6.258 -12.57 1 98.75 91 ASP B O 1
ATOM 2165 N N . SER B 1 92 ? 11.633 8.414 -13.047 1 98 92 SER B N 1
ATOM 2166 C CA . SER B 1 92 ? 10.859 8.266 -14.281 1 98 92 SER B CA 1
ATOM 2167 C C . SER B 1 92 ? 11.68 7.582 -15.367 1 98 92 SER B C 1
ATOM 2169 O O . SER B 1 92 ? 11.133 7.172 -16.391 1 98 92 SER B O 1
ATOM 2171 N N . SER B 1 93 ? 12.969 7.398 -15.203 1 98.38 93 SER B N 1
ATOM 2172 C CA . SER B 1 93 ? 13.781 6.668 -16.172 1 98.38 93 SER B CA 1
ATOM 2173 C C . SER B 1 93 ? 13.562 5.164 -16.047 1 98.38 93 SER B C 1
ATOM 2175 O O . SER B 1 93 ? 13.945 4.406 -16.938 1 98.38 93 SER B O 1
ATOM 2177 N N . ILE B 1 94 ? 13.016 4.688 -14.953 1 97.88 94 ILE B N 1
ATOM 2178 C CA . ILE B 1 94 ? 12.703 3.279 -14.734 1 97.88 94 ILE B CA 1
ATOM 2179 C C . ILE B 1 94 ? 11.281 2.984 -15.211 1 97.88 94 ILE B C 1
ATOM 2181 O O . ILE B 1 94 ? 10.32 3.604 -14.742 1 97.88 94 ILE B O 1
ATOM 2185 N N . PRO B 1 95 ? 11.117 2.066 -16.156 1 97.44 95 PRO B N 1
ATOM 2186 C CA . PRO B 1 95 ? 9.789 1.801 -16.703 1 97.44 95 PRO B CA 1
ATOM 2187 C C . PRO B 1 95 ? 8.867 1.091 -15.719 1 97.44 95 PRO B C 1
ATOM 2189 O O . PRO B 1 95 ? 9.328 0.597 -14.688 1 97.44 95 PRO B O 1
ATOM 2192 N N . GLY B 1 96 ? 7.562 1.085 -16.094 1 97.19 96 GLY B N 1
ATOM 2193 C CA . GLY B 1 96 ? 6.59 0.342 -15.305 1 97.19 96 GLY B CA 1
ATOM 2194 C C . GLY B 1 96 ? 5.477 1.213 -14.758 1 97.19 96 GLY B C 1
ATOM 2195 O O . GLY B 1 96 ? 5.379 2.395 -15.094 1 97.19 96 GLY B O 1
ATOM 2196 N N . ASP B 1 97 ? 4.574 0.573 -13.992 1 98.19 97 ASP B N 1
ATOM 2197 C CA . ASP B 1 97 ? 3.479 1.268 -13.32 1 98.19 97 ASP B CA 1
ATOM 2198 C C . ASP B 1 97 ? 3.961 1.938 -12.039 1 98.19 97 ASP B C 1
ATOM 2200 O O . ASP B 1 97 ? 3.719 1.434 -10.938 1 98.19 97 ASP B O 1
ATOM 2204 N N . LEU B 1 98 ? 4.523 3.094 -12.172 1 98.69 98 LEU B N 1
ATOM 2205 C CA . LEU B 1 98 ? 5.164 3.791 -11.062 1 98.69 98 LEU B CA 1
ATOM 2206 C C . LEU B 1 98 ? 4.137 4.203 -10.016 1 98.69 98 LEU B C 1
ATOM 2208 O O . LEU B 1 98 ? 4.438 4.227 -8.82 1 98.69 98 LEU B O 1
ATOM 2212 N N . ASN B 1 99 ? 2.92 4.492 -10.453 1 98.81 99 ASN B N 1
ATOM 2213 C CA . ASN B 1 99 ? 1.894 4.91 -9.508 1 98.81 99 ASN B CA 1
ATOM 2214 C C . ASN B 1 99 ? 1.481 3.768 -8.586 1 98.81 99 ASN B C 1
ATOM 2216 O O . ASN B 1 99 ? 1.355 3.957 -7.371 1 98.81 99 ASN B O 1
ATOM 2220 N N . THR B 1 100 ? 1.272 2.568 -9.141 1 98.94 100 THR B N 1
ATOM 2221 C CA . THR B 1 100 ? 0.935 1.419 -8.312 1 98.94 100 THR B CA 1
ATOM 2222 C C . THR B 1 100 ? 2.062 1.113 -7.328 1 98.94 100 THR B C 1
ATOM 2224 O O . THR B 1 100 ? 1.817 0.904 -6.137 1 98.94 100 THR B O 1
ATOM 2227 N N . ASP B 1 101 ? 3.297 1.178 -7.805 1 98.94 101 ASP B N 1
ATOM 2228 C CA . ASP B 1 101 ? 4.445 0.943 -6.934 1 98.94 101 ASP B CA 1
ATOM 2229 C C . ASP B 1 101 ? 4.508 1.986 -5.82 1 98.94 101 ASP B C 1
ATOM 2231 O O . ASP B 1 101 ? 4.832 1.661 -4.676 1 98.94 101 ASP B O 1
ATOM 2235 N N . THR B 1 102 ? 4.238 3.209 -6.18 1 98.94 102 THR B N 1
ATOM 2236 C CA . THR B 1 102 ? 4.215 4.293 -5.203 1 98.94 102 THR B CA 1
ATOM 2237 C C . THR B 1 102 ? 3.129 4.059 -4.156 1 98.94 102 THR B C 1
ATOM 2239 O O . THR B 1 102 ? 3.35 4.285 -2.965 1 98.94 102 THR B O 1
ATOM 2242 N N . GLY B 1 103 ? 1.962 3.58 -4.598 1 98.94 103 GLY B N 1
ATOM 2243 C CA . GLY B 1 103 ? 0.899 3.248 -3.664 1 98.94 103 GLY B CA 1
ATOM 2244 C C . GLY B 1 103 ? 1.3 2.186 -2.656 1 98.94 103 GLY B C 1
ATOM 2245 O O . GLY B 1 103 ? 1.035 2.324 -1.461 1 98.94 103 GLY B O 1
ATOM 2246 N N . ILE B 1 104 ? 1.933 1.141 -3.121 1 98.94 104 ILE B N 1
ATOM 2247 C CA . ILE B 1 104 ? 2.4 0.075 -2.242 1 98.94 104 ILE B CA 1
ATOM 2248 C C . ILE B 1 104 ? 3.379 0.645 -1.216 1 98.94 104 ILE B C 1
ATOM 2250 O O . ILE B 1 104 ? 3.262 0.372 -0.019 1 98.94 104 ILE B O 1
ATOM 2254 N N . ALA B 1 105 ? 4.285 1.494 -1.654 1 98.94 105 ALA B N 1
ATOM 2255 C CA . ALA B 1 105 ? 5.273 2.113 -0.775 1 98.94 105 ALA B CA 1
ATOM 2256 C C . ALA B 1 105 ? 4.602 3.01 0.261 1 98.94 105 ALA B C 1
ATOM 2258 O O . ALA B 1 105 ? 4.953 2.971 1.444 1 98.94 105 ALA B O 1
ATOM 2259 N N . LEU B 1 106 ? 3.666 3.818 -0.202 1 98.94 106 LEU B N 1
ATOM 2260 C CA . LEU B 1 106 ? 2.955 4.723 0.694 1 98.94 106 LEU B CA 1
ATOM 2261 C C . LEU B 1 106 ? 2.256 3.949 1.807 1 98.94 106 LEU B C 1
ATOM 2263 O O . LEU B 1 106 ? 2.297 4.352 2.971 1 98.94 106 LEU B O 1
ATOM 2267 N N . ALA B 1 107 ? 1.573 2.844 1.426 1 98.94 107 ALA B N 1
ATOM 2268 C CA . ALA B 1 107 ? 0.919 2.012 2.434 1 98.94 107 ALA B CA 1
ATOM 2269 C C . ALA B 1 107 ? 1.923 1.512 3.469 1 98.94 107 ALA B C 1
ATOM 2271 O O . ALA B 1 107 ? 1.702 1.651 4.672 1 98.94 107 ALA B O 1
ATOM 2272 N N . ASN B 1 108 ? 3.035 0.946 3.031 1 98.88 108 ASN B N 1
ATOM 2273 C CA . ASN B 1 108 ? 4.051 0.397 3.924 1 98.88 108 ASN B CA 1
ATOM 2274 C C . ASN B 1 108 ? 4.641 1.474 4.828 1 98.88 108 ASN B C 1
ATOM 2276 O O . ASN B 1 108 ? 4.785 1.266 6.035 1 98.88 108 ASN B O 1
ATOM 2280 N N . ILE B 1 109 ? 4.969 2.635 4.266 1 98.94 109 ILE B N 1
ATOM 2281 C CA . ILE B 1 109 ? 5.586 3.742 4.988 1 98.94 109 ILE B CA 1
ATOM 2282 C C . ILE B 1 109 ? 4.648 4.215 6.102 1 98.94 109 ILE B C 1
ATOM 2284 O O . ILE B 1 109 ? 5.066 4.359 7.254 1 98.94 109 ILE B O 1
ATOM 2288 N N . THR B 1 110 ? 3.375 4.418 5.781 1 98.94 110 THR B N 1
ATOM 2289 C CA . THR B 1 110 ? 2.445 4.988 6.75 1 98.94 110 THR B CA 1
ATOM 2290 C C . THR B 1 110 ? 2.061 3.957 7.809 1 98.94 110 THR B C 1
ATOM 2292 O O . THR B 1 110 ? 1.825 4.305 8.969 1 98.94 110 THR B O 1
ATOM 2295 N N . LEU B 1 111 ? 2.07 2.676 7.465 1 98.81 111 LEU B N 1
ATOM 2296 C CA . LEU B 1 111 ? 1.848 1.631 8.453 1 98.81 111 LEU B CA 1
ATOM 2297 C C . LEU B 1 111 ? 3.023 1.54 9.422 1 98.81 111 LEU B C 1
ATOM 2299 O O . LEU B 1 111 ? 2.828 1.37 10.633 1 98.81 111 LEU B O 1
ATOM 2303 N N . ALA B 1 112 ? 4.242 1.629 8.93 1 98.81 112 ALA B N 1
ATOM 2304 C CA . ALA B 1 112 ? 5.434 1.612 9.773 1 98.81 112 ALA B CA 1
ATOM 2305 C C . ALA B 1 112 ? 5.418 2.777 10.758 1 98.81 112 ALA B C 1
ATOM 2307 O O . ALA B 1 112 ? 5.742 2.605 11.938 1 98.81 112 ALA B O 1
ATOM 2308 N N . ALA B 1 113 ? 5.055 3.963 10.32 1 98.88 113 ALA B N 1
ATOM 2309 C CA . ALA B 1 113 ? 4.949 5.133 11.188 1 98.88 113 ALA B CA 1
ATOM 2310 C C . ALA B 1 113 ? 3.895 4.918 12.273 1 98.88 113 ALA B C 1
ATOM 2312 O O . ALA B 1 113 ? 4.16 5.133 13.453 1 98.88 113 ALA B O 1
ATOM 2313 N N . TRP B 1 114 ? 2.746 4.441 11.891 1 98.75 114 TRP B N 1
ATOM 2314 C CA . TRP B 1 114 ? 1.611 4.324 12.797 1 98.75 114 TRP B CA 1
ATOM 2315 C C . TRP B 1 114 ? 1.864 3.252 13.852 1 98.75 114 TRP B C 1
ATOM 2317 O O . TRP B 1 114 ? 1.438 3.387 15 1 98.75 114 TRP B O 1
ATOM 2327 N N . ALA B 1 115 ? 2.588 2.207 13.422 1 98.06 115 ALA B N 1
ATOM 2328 C CA . ALA B 1 115 ? 2.922 1.139 14.359 1 98.06 115 ALA B CA 1
ATOM 2329 C C . ALA B 1 115 ? 3.613 1.696 15.602 1 98.06 115 ALA B C 1
ATOM 2331 O O . ALA B 1 115 ? 3.619 1.057 16.656 1 98.06 115 ALA B O 1
ATOM 2332 N N . LYS B 1 116 ? 4.16 2.889 15.492 1 97.88 116 LYS B N 1
ATOM 2333 C CA . LYS B 1 116 ? 4.871 3.506 16.609 1 97.88 116 LYS B CA 1
ATOM 2334 C C . LYS B 1 116 ? 4.191 4.805 17.047 1 97.88 116 LYS B C 1
ATOM 2336 O O . LYS B 1 116 ? 4.82 5.656 17.672 1 97.88 116 LYS B O 1
ATOM 2341 N N . GLY B 1 117 ? 3.008 5.031 16.609 1 98.06 117 GLY B N 1
ATOM 2342 C CA . GLY B 1 117 ? 2.168 6.109 17.094 1 98.06 117 GLY B CA 1
ATOM 2343 C C . GLY B 1 117 ? 2.357 7.41 16.344 1 98.06 117 GLY B C 1
ATOM 2344 O O . GLY B 1 117 ? 1.883 8.461 16.766 1 98.06 117 GLY B O 1
ATOM 2345 N N . VAL B 1 118 ? 3.092 7.414 15.289 1 98.81 118 VAL B N 1
ATOM 2346 C CA . VAL B 1 118 ? 3.262 8.602 14.461 1 98.81 118 VAL B CA 1
ATOM 2347 C C . VAL B 1 118 ? 2.207 8.609 13.352 1 98.81 118 VAL B C 1
ATOM 2349 O O . VAL B 1 118 ? 2.129 7.68 12.555 1 98.81 118 VAL B O 1
ATOM 2352 N N . GLY B 1 119 ? 1.343 9.664 13.344 1 98.81 119 GLY B N 1
ATOM 2353 C CA . GLY B 1 119 ? 0.309 9.836 12.336 1 98.81 119 GLY B CA 1
ATOM 2354 C C . GLY B 1 119 ? 0.826 10.453 11.047 1 98.81 119 GLY B C 1
ATOM 2355 O O . GLY B 1 119 ? 1.92 11.023 11.023 1 98.81 119 GLY B O 1
ATOM 2356 N N . SER B 1 120 ? 0.052 10.305 10.008 1 98.94 120 SER B N 1
ATOM 2357 C CA . SER B 1 120 ? 0.496 10.766 8.695 1 98.94 120 SER B CA 1
ATOM 2358 C C . SER B 1 120 ? -0.678 11.266 7.863 1 98.94 120 SER B C 1
ATOM 2360 O O . SER B 1 120 ? -1.835 10.977 8.172 1 98.94 120 SER B O 1
ATOM 2362 N N . CYS B 1 121 ? -0.392 12.023 6.863 1 98.88 121 CYS B N 1
ATOM 2363 C CA . CYS B 1 121 ? -1.298 12.469 5.812 1 98.88 121 CYS B CA 1
ATOM 2364 C C . CYS B 1 121 ? -0.628 12.391 4.445 1 98.88 121 CYS B C 1
ATOM 2366 O O . CYS B 1 121 ? 0.338 13.109 4.18 1 98.88 121 CYS B O 1
ATOM 2368 N N . ILE B 1 122 ? -1.089 11.492 3.578 1 98.94 122 ILE B N 1
ATOM 2369 C CA . ILE B 1 122 ? -0.634 11.438 2.193 1 98.94 122 ILE B CA 1
ATOM 2370 C C . ILE B 1 122 ? -1.242 12.594 1.406 1 98.94 122 ILE B C 1
ATOM 2372 O O . ILE B 1 122 ? -2.463 12.766 1.384 1 98.94 122 ILE B O 1
ATOM 2376 N N . MET B 1 123 ? -0.364 13.359 0.748 1 98.75 123 MET B N 1
ATOM 2377 C CA . MET B 1 123 ? -0.837 14.586 0.117 1 98.75 123 MET B CA 1
ATOM 2378 C C . MET B 1 123 ? -0.488 14.609 -1.367 1 98.75 123 MET B C 1
ATOM 2380 O O . MET B 1 123 ? 0.689 14.602 -1.733 1 98.75 123 MET B O 1
ATOM 2384 N N . GLY B 1 124 ? -1.525 14.617 -2.211 1 98.31 124 GLY B N 1
ATOM 2385 C CA . GLY B 1 124 ? -1.355 14.742 -3.65 1 98.31 124 GLY B CA 1
ATOM 2386 C C . GLY B 1 124 ? -1.586 16.156 -4.156 1 98.31 124 GLY B C 1
ATOM 2387 O O . GLY B 1 124 ? -1.084 16.531 -5.219 1 98.31 124 GLY B O 1
ATOM 2388 N N . ALA B 1 125 ? -2.432 16.922 -3.443 1 97.88 125 ALA B N 1
ATOM 2389 C CA . ALA B 1 125 ? -2.654 18.312 -3.77 1 97.88 125 ALA B CA 1
ATOM 2390 C C . ALA B 1 125 ? -1.513 19.188 -3.256 1 97.88 125 ALA B C 1
ATOM 2392 O O . ALA B 1 125 ? -1.605 19.766 -2.172 1 97.88 125 ALA B O 1
ATOM 2393 N N . ILE B 1 126 ? -0.481 19.328 -4.047 1 98.81 126 ILE B N 1
ATOM 2394 C CA . ILE B 1 126 ? 0.757 19.984 -3.648 1 98.81 126 ILE B CA 1
ATOM 2395 C C . ILE B 1 126 ? 1.29 20.828 -4.809 1 98.81 126 ILE B C 1
ATOM 2397 O O . ILE B 1 126 ? 0.954 20.578 -5.969 1 98.81 126 ILE B O 1
ATOM 2401 N N . ASN B 1 127 ? 2.082 21.812 -4.543 1 98.88 127 ASN B N 1
ATOM 2402 C CA . ASN B 1 127 ? 2.805 22.578 -5.547 1 98.88 127 ASN B CA 1
ATOM 2403 C C . ASN B 1 127 ? 4.074 21.859 -5.996 1 98.88 127 ASN B C 1
ATOM 2405 O O . ASN B 1 127 ? 5.172 22.188 -5.539 1 98.88 127 ASN B O 1
ATOM 2409 N N . LYS B 1 128 ? 3.949 20.938 -6.969 1 98.75 128 LYS B N 1
ATOM 2410 C CA . LYS B 1 128 ? 5.031 20.031 -7.355 1 98.75 128 LYS B CA 1
ATOM 2411 C C . LYS B 1 128 ? 6.238 20.812 -7.867 1 98.75 128 LYS B C 1
ATOM 2413 O O . LYS B 1 128 ? 7.371 20.547 -7.461 1 98.75 128 LYS B O 1
ATOM 2418 N N . PRO B 1 129 ? 6.008 21.828 -8.742 1 98.75 129 PRO B N 1
ATOM 2419 C CA . PRO B 1 129 ? 7.188 22.562 -9.219 1 98.75 129 PRO B CA 1
ATOM 2420 C C . PRO B 1 129 ? 7.945 23.266 -8.094 1 98.75 129 PRO B C 1
ATOM 2422 O O . PRO B 1 129 ? 9.172 23.141 -8 1 98.75 129 PRO B O 1
ATOM 2425 N N . ALA B 1 130 ? 7.27 23.969 -7.195 1 98.94 130 ALA B N 1
ATOM 2426 C CA . ALA B 1 130 ? 7.918 24.703 -6.113 1 98.94 130 ALA B CA 1
ATOM 2427 C C . ALA B 1 130 ? 8.609 23.75 -5.141 1 98.94 130 ALA B C 1
ATOM 2429 O O . ALA B 1 130 ? 9.727 24.016 -4.691 1 98.94 130 ALA B O 1
ATOM 2430 N N . LEU B 1 131 ? 7.973 22.656 -4.836 1 98.94 131 LEU B N 1
ATOM 2431 C CA . LEU B 1 131 ? 8.539 21.672 -3.918 1 98.94 131 LEU B CA 1
ATOM 2432 C C . LEU B 1 131 ? 9.766 21 -4.531 1 98.94 131 LEU B C 1
ATOM 2434 O O . LEU B 1 131 ? 10.75 20.75 -3.836 1 98.94 131 LEU B O 1
ATOM 2438 N N . SER B 1 132 ? 9.648 20.672 -5.832 1 98.88 132 SER B N 1
ATOM 2439 C CA . SER B 1 132 ? 10.781 20.047 -6.504 1 98.88 132 SER B CA 1
ATOM 2440 C C . SER B 1 132 ? 12.008 20.953 -6.465 1 98.88 132 SER B C 1
ATOM 2442 O O . SER B 1 132 ? 13.117 20.5 -6.191 1 98.88 132 SER B O 1
ATOM 2444 N N . GLU B 1 133 ? 11.766 22.203 -6.73 1 98.81 133 GLU B N 1
ATOM 2445 C CA . GLU B 1 133 ? 12.852 23.172 -6.656 1 98.81 133 GLU B CA 1
ATOM 2446 C C . GLU B 1 133 ? 13.406 23.281 -5.238 1 98.81 133 GLU B C 1
ATOM 2448 O O . GLU B 1 133 ? 14.617 23.203 -5.027 1 98.81 133 GLU B O 1
ATOM 2453 N N . LEU B 1 134 ? 12.578 23.406 -4.262 1 98.75 134 LEU B N 1
ATOM 2454 C CA . LEU B 1 134 ? 12.945 23.578 -2.861 1 98.75 134 LEU B CA 1
ATOM 2455 C C . LEU B 1 134 ? 13.766 22.391 -2.369 1 98.75 134 LEU B C 1
ATOM 2457 O O . LEU B 1 134 ? 14.719 22.562 -1.607 1 98.75 134 LEU B O 1
ATOM 2461 N N . LEU B 1 135 ? 13.438 21.172 -2.865 1 98.75 135 LEU B N 1
ATOM 2462 C CA . LEU B 1 135 ? 14.008 19.953 -2.311 1 98.75 135 LEU B CA 1
ATOM 2463 C C . LEU B 1 135 ? 15.078 19.375 -3.24 1 98.75 135 LEU B C 1
ATOM 2465 O O . LEU B 1 135 ? 15.609 18.297 -2.99 1 98.75 135 LEU B O 1
ATOM 2469 N N . GLY B 1 136 ? 15.328 20.031 -4.305 1 98.44 136 GLY B N 1
ATOM 2470 C CA . GLY B 1 136 ? 16.359 19.594 -5.227 1 98.44 136 GLY B CA 1
ATOM 2471 C C . GLY B 1 136 ? 16 18.328 -5.984 1 98.44 136 GLY B C 1
ATOM 2472 O O . GLY B 1 136 ? 16.844 17.438 -6.168 1 98.44 136 GLY B O 1
ATOM 2473 N N . ILE B 1 137 ? 14.766 18.188 -6.336 1 98.69 137 ILE B N 1
ATOM 2474 C CA . ILE B 1 137 ? 14.297 17.047 -7.117 1 98.69 137 ILE B CA 1
ATOM 2475 C C . ILE B 1 137 ? 14.281 17.422 -8.602 1 98.69 137 ILE B C 1
ATOM 2477 O O . ILE B 1 137 ? 13.578 18.344 -9.016 1 98.69 137 ILE B O 1
ATOM 2481 N N . ALA B 1 138 ? 15.023 16.734 -9.383 1 98.19 138 ALA B N 1
ATOM 2482 C CA . ALA B 1 138 ? 15.133 17.016 -10.805 1 98.19 138 ALA B CA 1
ATOM 2483 C C . ALA B 1 138 ? 15.102 15.742 -11.633 1 98.19 138 ALA B C 1
ATOM 2485 O O . ALA B 1 138 ? 15.289 14.648 -11.102 1 98.19 138 ALA B O 1
ATOM 2486 N N . ALA B 1 139 ? 14.875 15.828 -12.852 1 97.44 139 ALA B N 1
ATOM 2487 C CA . ALA B 1 139 ? 14.836 14.688 -13.766 1 97.44 139 ALA B CA 1
ATOM 2488 C C . ALA B 1 139 ? 16.094 13.836 -13.641 1 97.44 139 ALA B C 1
ATOM 2490 O O . ALA B 1 139 ? 17.203 14.375 -13.484 1 97.44 139 ALA B O 1
ATOM 2491 N N . PRO B 1 140 ? 15.859 12.57 -13.602 1 98.38 140 PRO B N 1
ATOM 2492 C CA . PRO B 1 140 ? 14.625 11.859 -13.953 1 98.38 140 PRO B CA 1
ATOM 2493 C C . PRO B 1 140 ? 13.703 11.656 -12.758 1 98.38 140 PRO B C 1
ATOM 2495 O O . PRO B 1 140 ? 12.602 11.109 -12.906 1 98.38 140 PRO B O 1
ATOM 2498 N N . ASP B 1 141 ? 14.094 12.117 -11.594 1 98.56 141 ASP B N 1
ATOM 2499 C CA . ASP B 1 141 ? 13.25 12.023 -10.406 1 98.56 141 ASP B CA 1
ATOM 2500 C C . ASP B 1 141 ? 12.086 13 -10.484 1 98.56 141 ASP B C 1
ATOM 2502 O O . ASP B 1 141 ? 12.266 14.164 -10.844 1 98.56 141 ASP B O 1
ATOM 2506 N N . LYS B 1 142 ? 10.898 12.484 -10.164 1 98.81 142 LYS B N 1
ATOM 2507 C CA . LYS B 1 142 ? 9.695 13.312 -10.141 1 98.81 142 LYS B CA 1
ATOM 2508 C C . LYS B 1 142 ? 8.969 13.188 -8.805 1 98.81 142 LYS B C 1
ATOM 2510 O O . LYS B 1 142 ? 8.75 12.078 -8.312 1 98.81 142 LYS B O 1
ATOM 2515 N N . LEU B 1 143 ? 8.633 14.352 -8.289 1 98.94 143 LEU B N 1
ATOM 2516 C CA . LEU B 1 143 ? 7.867 14.359 -7.047 1 98.94 143 LEU B CA 1
ATOM 2517 C C . LEU B 1 143 ? 6.461 13.828 -7.277 1 98.94 143 LEU B C 1
ATOM 2519 O O . LEU B 1 143 ? 5.746 14.305 -8.164 1 98.94 143 LEU B O 1
ATOM 2523 N N . ALA B 1 144 ? 6.074 12.836 -6.52 1 98.94 144 ALA B N 1
ATOM 2524 C CA . ALA B 1 144 ? 4.746 12.25 -6.672 1 98.94 144 ALA B CA 1
ATOM 2525 C C . ALA B 1 144 ? 3.805 12.727 -5.57 1 98.94 144 ALA B C 1
ATOM 2527 O O . ALA B 1 144 ? 2.709 13.219 -5.848 1 98.94 144 ALA B O 1
ATOM 2528 N N . PHE B 1 145 ? 4.234 12.555 -4.301 1 98.94 145 PHE B N 1
ATOM 2529 C CA . PHE B 1 145 ? 3.43 12.898 -3.133 1 98.94 145 PHE B CA 1
ATOM 2530 C C . PHE B 1 145 ? 4.293 13.516 -2.043 1 98.94 145 PHE B C 1
ATOM 2532 O O . PHE B 1 145 ? 5.508 13.32 -2.018 1 98.94 145 PHE B O 1
ATOM 2539 N N . MET B 1 146 ? 3.695 14.281 -1.19 1 98.94 146 MET B N 1
ATOM 2540 C CA . MET B 1 146 ? 4.23 14.555 0.14 1 98.94 146 MET B CA 1
ATOM 2541 C C . MET B 1 146 ? 3.486 13.758 1.202 1 98.94 146 MET B C 1
ATOM 2543 O O . MET B 1 146 ? 2.314 13.414 1.021 1 98.94 146 MET B O 1
ATOM 2547 N N . VAL B 1 147 ? 4.16 13.414 2.264 1 98.94 147 VAL B N 1
ATOM 2548 C CA . VAL B 1 147 ? 3.535 12.82 3.441 1 98.94 147 VAL B CA 1
ATOM 2549 C C . VAL B 1 147 ? 3.84 13.672 4.672 1 98.94 147 VAL B C 1
ATOM 2551 O O . VAL B 1 147 ? 5.004 13.875 5.023 1 98.94 147 VAL B O 1
ATOM 2554 N N . ALA B 1 148 ? 2.848 14.227 5.305 1 98.94 148 ALA B N 1
ATOM 2555 C CA . ALA B 1 148 ? 3.012 14.93 6.574 1 98.94 148 ALA B CA 1
ATOM 2556 C C . ALA B 1 148 ? 3.053 13.945 7.742 1 98.94 148 ALA B C 1
ATOM 2558 O O . ALA B 1 148 ? 2.314 12.961 7.758 1 98.94 148 ALA B O 1
ATOM 2559 N N . LEU B 1 149 ? 3.881 14.227 8.75 1 98.94 149 LEU B N 1
ATOM 2560 C CA . LEU B 1 149 ? 4.047 13.297 9.859 1 98.94 149 LEU B CA 1
ATOM 2561 C C . LEU B 1 149 ? 4.125 14.031 11.188 1 98.94 149 LEU B C 1
ATOM 2563 O O . LEU B 1 149 ? 4.645 15.148 11.25 1 98.94 149 LEU B O 1
ATOM 2567 N N . GLY B 1 150 ? 3.689 13.406 12.203 1 98.88 150 GLY B N 1
ATOM 2568 C CA . GLY B 1 150 ? 3.764 13.859 13.578 1 98.88 150 GLY B CA 1
ATOM 2569 C C . GLY B 1 150 ? 2.869 13.07 14.523 1 98.88 150 GLY B C 1
ATOM 2570 O O . GLY B 1 150 ? 2.139 12.18 14.086 1 98.88 150 GLY B O 1
ATOM 2571 N N . CYS B 1 151 ? 2.977 13.398 15.773 1 98.81 151 CYS B N 1
ATOM 2572 C CA . CYS B 1 151 ? 2.082 12.797 16.75 1 98.81 151 CYS B CA 1
ATOM 2573 C C . CYS B 1 151 ? 0.698 13.43 16.703 1 98.81 151 CYS B C 1
ATOM 2575 O O . CYS B 1 151 ? 0.545 14.625 16.953 1 98.81 151 CYS B O 1
ATOM 2577 N N . PRO B 1 152 ? -0.307 12.617 16.422 1 98.69 152 PRO B N 1
ATOM 2578 C CA . PRO B 1 152 ? -1.637 13.211 16.266 1 98.69 152 PRO B CA 1
ATOM 2579 C C . PRO B 1 152 ? -2.186 13.789 17.562 1 98.69 152 PRO B C 1
ATOM 2581 O O . PRO B 1 152 ? -1.933 13.242 18.641 1 98.69 152 PRO B O 1
ATOM 2584 N N . THR B 1 153 ? -2.986 14.836 17.453 1 98.5 153 THR B N 1
ATOM 2585 C CA . THR B 1 153 ? -3.641 15.445 18.609 1 98.5 153 THR B CA 1
ATOM 2586 C C . THR B 1 153 ? -5.156 15.281 18.516 1 98.5 153 THR B C 1
ATOM 2588 O O . THR B 1 153 ? -5.902 15.969 19.219 1 98.5 153 THR B O 1
ATOM 2591 N N . HIS B 1 154 ? -5.648 14.516 17.594 1 98.25 154 HIS B N 1
ATOM 2592 C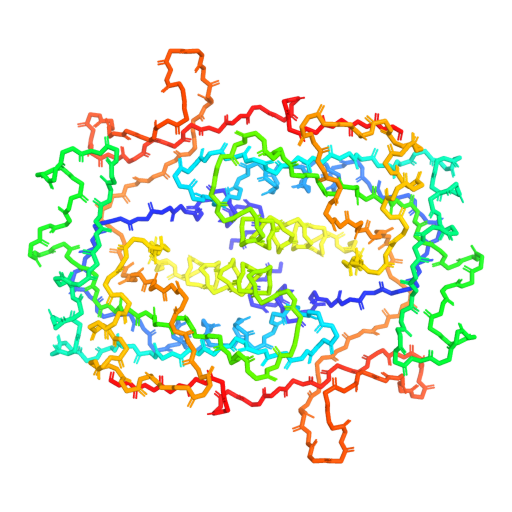 CA . HIS B 1 154 ? -7.051 14.148 17.422 1 98.25 154 HIS B CA 1
ATOM 2593 C C . HIS B 1 154 ? -7.203 12.672 17.109 1 98.25 154 HIS B C 1
ATOM 2595 O O . HIS B 1 154 ? -6.215 11.984 16.828 1 98.25 154 HIS B O 1
ATOM 2601 N N . ALA B 1 155 ? -8.414 12.242 17.172 1 98.19 155 ALA B N 1
ATOM 2602 C CA . ALA B 1 155 ? -8.711 10.867 16.781 1 98.19 155 ALA B CA 1
ATOM 2603 C C . ALA B 1 155 ? -9.32 10.82 15.383 1 98.19 155 ALA B C 1
ATOM 2605 O O . ALA B 1 155 ? -9.734 11.852 14.844 1 98.19 155 ALA B O 1
ATOM 2606 N N . ALA B 1 156 ? -9.234 9.758 14.789 1 98.38 156 ALA B N 1
ATOM 2607 C CA . ALA B 1 156 ? -9.852 9.469 13.5 1 98.38 156 ALA B CA 1
ATOM 2608 C C . ALA B 1 156 ? -10.352 8.023 13.453 1 98.38 156 ALA B C 1
ATOM 2610 O O . ALA B 1 156 ? -9.68 7.113 13.938 1 98.38 156 ALA B O 1
ATOM 2611 N N . ARG B 1 157 ? -11.555 7.832 12.906 1 98.31 157 ARG B N 1
ATOM 2612 C CA . ARG B 1 157 ? -12.125 6.488 12.867 1 98.31 157 ARG B CA 1
ATOM 2613 C C . ARG B 1 157 ? -12.938 6.277 11.594 1 98.31 157 ARG B C 1
ATOM 2615 O O . ARG B 1 157 ? -13.438 7.238 11 1 98.31 157 ARG B O 1
ATOM 2622 N N . VAL B 1 158 ? -13.07 5.062 11.234 1 98.38 158 VAL B N 1
ATOM 2623 C CA . VAL B 1 158 ? -13.938 4.664 10.133 1 98.38 158 VAL B CA 1
ATOM 2624 C C . VAL B 1 158 ? -15.391 4.617 10.617 1 98.38 158 VAL B C 1
ATOM 2626 O O . VAL B 1 158 ? -15.664 4.152 11.727 1 98.38 158 VAL B O 1
ATOM 2629 N N . VAL B 1 159 ? -16.25 5.117 9.852 1 98.25 159 VAL B N 1
ATOM 2630 C CA . VAL B 1 159 ? -17.688 4.992 10.078 1 98.25 159 VAL B CA 1
ATOM 2631 C C . VAL B 1 159 ? -18.359 4.398 8.844 1 98.25 159 VAL B C 1
ATOM 2633 O O . VAL B 1 159 ? -17.812 4.465 7.738 1 98.25 159 VAL B O 1
ATOM 2636 N N . PRO B 1 160 ? -19.516 3.742 9 1 97.44 160 PRO B N 1
ATOM 2637 C CA . PRO B 1 160 ? -20.203 3.225 7.812 1 97.44 160 PRO B CA 1
ATOM 2638 C C . PRO B 1 160 ? -20.656 4.332 6.863 1 97.44 160 PRO B C 1
ATOM 2640 O O . PRO B 1 160 ? -21.188 5.352 7.309 1 97.44 160 PRO B O 1
ATOM 2643 N N . MET B 1 161 ? -20.375 4.129 5.641 1 97.75 161 MET B N 1
ATOM 2644 C CA . MET B 1 161 ? -20.906 5.039 4.625 1 97.75 161 MET B CA 1
ATOM 2645 C C . MET B 1 161 ? -22.391 4.801 4.391 1 97.75 161 MET B C 1
ATOM 2647 O O . MET B 1 161 ? -22.828 3.66 4.238 1 97.75 161 MET B O 1
ATOM 2651 N N . THR B 1 162 ? -23.172 5.867 4.457 1 95.06 162 THR B N 1
ATOM 2652 C CA . THR B 1 162 ? -24.609 5.828 4.176 1 95.06 162 THR B CA 1
ATOM 2653 C C . THR B 1 162 ? -24.969 6.832 3.088 1 95.06 162 THR B C 1
ATOM 2655 O O . THR B 1 162 ? -24.125 7.613 2.648 1 95.06 162 THR B O 1
ATOM 2658 N N . GLU B 1 163 ? -26.219 6.68 2.625 1 93.75 163 GLU B N 1
ATOM 2659 C CA . GLU B 1 163 ? -26.703 7.672 1.668 1 93.75 163 GLU B CA 1
ATOM 2660 C C . GLU B 1 163 ? -26.625 9.078 2.244 1 93.75 163 GLU B C 1
ATOM 2662 O O . GLU B 1 163 ? -26.406 10.047 1.507 1 93.75 163 GLU B O 1
ATOM 2667 N N . LYS B 1 164 ? -26.75 9.219 3.498 1 92.94 164 LYS B N 1
ATOM 2668 C CA . LYS B 1 164 ? -26.75 10.516 4.168 1 92.94 164 LYS B CA 1
ATOM 2669 C C . LYS B 1 164 ? -25.344 11.086 4.281 1 92.94 164 LYS B C 1
ATOM 2671 O O . LYS B 1 164 ? -25.125 12.281 4.047 1 92.94 164 LYS B O 1
ATOM 2676 N N . THR B 1 165 ? -24.297 10.344 4.598 1 93.5 165 THR B N 1
ATOM 2677 C CA . THR B 1 165 ? -22.938 10.828 4.855 1 93.5 165 THR B CA 1
ATOM 2678 C C . THR B 1 165 ? -22.172 10.977 3.553 1 93.5 165 THR B C 1
ATOM 2680 O O . THR B 1 165 ? -21.391 11.93 3.389 1 93.5 165 THR B O 1
ATOM 2683 N N . GLY B 1 166 ? -22.438 9.898 2.57 1 96.81 166 GLY B N 1
ATOM 2684 C CA . GLY B 1 166 ? -21.594 9.844 1.392 1 96.81 166 GLY B CA 1
ATOM 2685 C C . GLY B 1 166 ? -20.156 9.492 1.709 1 96.81 166 GLY B C 1
ATOM 2686 O O . GLY B 1 166 ? -19.875 8.883 2.742 1 96.81 166 GLY B O 1
ATOM 2687 N N . ILE B 1 167 ? -19.203 9.875 0.788 1 97.12 167 ILE B N 1
ATOM 2688 C CA . ILE B 1 167 ? -17.812 9.453 0.921 1 97.12 167 ILE B CA 1
ATOM 2689 C C . ILE B 1 167 ? -17.031 10.508 1.691 1 97.12 167 ILE B C 1
ATOM 2691 O O . ILE B 1 167 ? -15.891 10.266 2.107 1 97.12 167 ILE B O 1
ATOM 2695 N N . LYS B 1 168 ? -17.562 11.734 1.871 1 97.81 168 LYS B N 1
ATOM 2696 C CA . LYS B 1 168 ? -16.797 12.852 2.402 1 97.81 168 LYS B CA 1
ATOM 2697 C C . LYS B 1 168 ? -16.531 12.688 3.896 1 97.81 168 LYS B C 1
ATOM 2699 O O . LYS B 1 168 ? -17.453 12.453 4.672 1 97.81 168 LYS B O 1
ATOM 2704 N N . TYR B 1 169 ? -15.32 12.766 4.316 1 98.25 169 TYR B N 1
ATOM 2705 C CA . TYR B 1 169 ? -14.992 12.781 5.738 1 98.25 169 TYR B CA 1
ATOM 2706 C C . TYR B 1 169 ? -15.5 14.055 6.402 1 98.25 169 TYR B C 1
ATOM 2708 O O . TYR B 1 169 ? -15.672 15.078 5.742 1 98.25 169 TYR B O 1
ATOM 2716 N N . TYR B 1 170 ? -15.68 14.031 7.719 1 97.88 170 TYR B N 1
ATOM 2717 C CA . TYR B 1 170 ? -16.156 15.172 8.492 1 97.88 170 TYR B CA 1
ATOM 2718 C C . TYR B 1 170 ? -15.648 15.117 9.922 1 97.88 170 TYR B C 1
ATOM 2720 O O . TYR B 1 170 ? -15.07 14.109 10.344 1 97.88 170 TYR B O 1
ATOM 2728 N N . LEU B 1 171 ? -15.797 16.25 10.609 1 97.88 171 LEU B N 1
ATOM 2729 C CA . LEU B 1 171 ? -15.414 16.328 12.016 1 97.88 171 LEU B CA 1
ATOM 2730 C C . LEU B 1 171 ? -16.625 16.125 12.922 1 97.88 171 LEU B C 1
ATOM 2732 O O . LEU B 1 171 ? -17.703 16.656 12.648 1 97.88 171 LEU B O 1
ATOM 2736 N N . ASP B 1 172 ? -16.438 15.328 13.938 1 97.81 172 ASP B N 1
ATOM 2737 C CA . ASP B 1 172 ? -17.516 15.188 14.914 1 97.81 172 ASP B CA 1
ATOM 2738 C C . ASP B 1 172 ? -17.453 16.297 15.961 1 97.81 172 ASP B C 1
ATOM 2740 O O . ASP B 1 172 ? -16.719 17.266 15.797 1 97.81 172 ASP B O 1
ATOM 2744 N N . GLU B 1 173 ? -18.203 16.172 17.047 1 97.38 173 GLU B N 1
ATOM 2745 C CA . GLU B 1 173 ? -18.359 17.234 18.047 1 97.38 173 GLU B CA 1
ATOM 2746 C C . GLU B 1 173 ? -17.047 17.484 18.781 1 97.38 173 GLU B C 1
ATOM 2748 O O . GLU B 1 173 ? -16.828 18.578 19.297 1 97.38 173 GLU B O 1
ATOM 2753 N N . ASN B 1 174 ? -16.188 16.516 18.844 1 97.31 174 ASN B N 1
ATOM 2754 C CA . ASN B 1 174 ? -14.914 16.641 19.547 1 97.31 174 ASN B CA 1
ATOM 2755 C C . ASN B 1 174 ? -13.797 17.094 18.609 1 97.31 174 ASN B C 1
ATOM 2757 O O . ASN B 1 174 ? -12.641 17.219 19.031 1 97.31 174 ASN B O 1
ATOM 2761 N N . GLY B 1 175 ? -14.086 17.25 17.375 1 96.75 175 GLY B N 1
ATOM 2762 C CA . GLY B 1 175 ? -13.07 17.625 16.406 1 96.75 175 GLY B CA 1
ATOM 2763 C C . GLY B 1 175 ? -12.305 16.438 15.852 1 96.75 175 GLY B C 1
ATOM 2764 O O . GLY B 1 175 ? -11.242 16.609 15.258 1 96.75 175 GLY B O 1
ATOM 2765 N N . ASP B 1 176 ? -12.852 15.234 16.078 1 98.25 176 ASP B N 1
ATOM 2766 C CA . ASP B 1 176 ? -12.242 14.016 15.562 1 98.25 176 ASP B CA 1
ATOM 2767 C C . ASP B 1 176 ? -12.773 13.68 14.172 1 98.25 176 ASP B C 1
ATOM 2769 O O . ASP B 1 176 ? -13.938 13.953 13.867 1 98.25 176 ASP B O 1
ATOM 2773 N N . TYR B 1 177 ? -11.961 13.117 13.359 1 98.5 177 TYR B N 1
ATOM 2774 C CA . TYR B 1 177 ? -12.344 12.82 11.984 1 98.5 177 TYR B CA 1
ATOM 2775 C C . TYR B 1 177 ? -13.164 11.539 11.906 1 98.5 177 TYR B C 1
ATOM 2777 O O . TYR B 1 177 ? -12.82 10.539 12.531 1 98.5 177 TYR B O 1
ATOM 2785 N N . CYS B 1 178 ? -14.219 11.609 11.195 1 98.56 178 CYS B N 1
ATOM 2786 C CA . CYS B 1 178 ? -15.031 10.469 10.797 1 98.56 178 CYS B CA 1
ATOM 2787 C C . CYS B 1 178 ? -14.891 10.195 9.305 1 98.56 178 CYS B C 1
ATOM 2789 O O . CYS B 1 178 ? -15.141 11.078 8.477 1 98.56 178 CYS B O 1
ATOM 2791 N N . VAL B 1 179 ? -14.469 9.008 8.961 1 98.62 179 VAL B N 1
ATOM 2792 C CA . VAL B 1 179 ? -14.164 8.648 7.578 1 98.62 179 VAL B CA 1
ATOM 2793 C C . VAL B 1 179 ? -15.133 7.57 7.098 1 98.62 179 VAL B C 1
ATOM 2795 O O . VAL B 1 179 ? -15.016 6.406 7.484 1 98.62 179 VAL B O 1
ATOM 2798 N N . PRO B 1 180 ? -16.094 7.914 6.262 1 98.62 180 PRO B N 1
ATOM 2799 C CA . PRO B 1 180 ? -17.078 6.938 5.789 1 98.62 180 PRO B CA 1
ATOM 2800 C C . PRO B 1 180 ? -16.469 5.898 4.848 1 98.62 180 PRO B C 1
ATOM 2802 O O . PRO B 1 180 ? -15.773 6.254 3.898 1 98.62 180 PRO B O 1
ATOM 2805 N N . LYS B 1 181 ? -16.75 4.664 5.051 1 98.62 181 LYS B N 1
ATOM 2806 C CA . LYS B 1 181 ? -16.266 3.582 4.191 1 98.62 181 LYS B CA 1
ATOM 2807 C C . LYS B 1 181 ? -17.438 2.727 3.693 1 98.62 181 LYS B C 1
ATOM 2809 O O . LYS B 1 181 ? -18.359 2.441 4.445 1 98.62 181 LYS B O 1
ATOM 2814 N N . ARG B 1 182 ? -17.359 2.355 2.449 1 98.12 182 ARG B N 1
ATOM 2815 C CA . ARG B 1 182 ? -18.328 1.444 1.85 1 98.12 182 ARG B CA 1
ATOM 2816 C C . ARG B 1 182 ? -18.359 0.107 2.582 1 98.12 182 ARG B C 1
ATOM 2818 O O . ARG B 1 182 ? -17.391 -0.254 3.254 1 98.12 182 ARG B O 1
ATOM 2825 N N . SER B 1 183 ? -19.469 -0.58 2.457 1 97.5 183 SER B N 1
ATOM 2826 C CA . SER B 1 183 ? -19.578 -1.898 3.072 1 97.5 183 SER B CA 1
ATOM 2827 C C . SER B 1 183 ? -18.781 -2.941 2.299 1 97.5 183 SER B C 1
ATOM 2829 O O . SER B 1 183 ? -18.438 -2.729 1.132 1 97.5 183 SER B O 1
ATOM 2831 N N . VAL B 1 184 ? -18.531 -4.043 2.918 1 97.19 184 VAL B N 1
ATOM 2832 C CA . VAL B 1 184 ? -17.828 -5.164 2.309 1 97.19 184 VAL B CA 1
ATOM 2833 C C . VAL B 1 184 ? -18.594 -5.656 1.085 1 97.19 184 VAL B C 1
ATOM 2835 O O . VAL B 1 184 ? -18 -5.965 0.05 1 97.19 184 VAL B O 1
ATOM 2838 N N . GLU B 1 185 ? -19.906 -5.66 1.156 1 96.06 185 GLU B N 1
ATOM 2839 C CA . GLU B 1 185 ? -20.766 -6.168 0.092 1 96.06 185 GLU B CA 1
ATOM 2840 C C . GLU B 1 185 ? -20.688 -5.293 -1.154 1 96.06 185 GLU B C 1
ATOM 2842 O O . GLU B 1 185 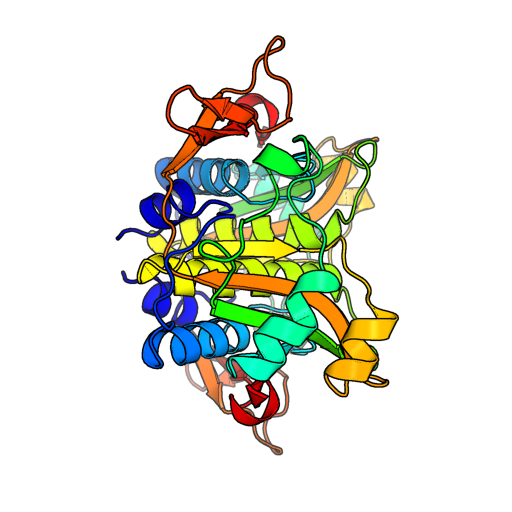? -20.812 -5.785 -2.277 1 96.06 185 GLU B O 1
ATOM 2847 N N . GLU B 1 186 ? -20.406 -4.031 -0.934 1 96 186 GLU B N 1
ATOM 2848 C CA . GLU B 1 186 ? -20.281 -3.105 -2.059 1 96 186 GLU B CA 1
ATOM 2849 C C . GLU B 1 186 ? -18.938 -3.256 -2.76 1 96 186 GLU B C 1
ATOM 2851 O O . GLU B 1 186 ? -18.812 -2.934 -3.943 1 96 186 GLU B O 1
ATOM 2856 N N . LEU B 1 187 ? -17.953 -3.822 -2.027 1 97.19 187 LEU B N 1
ATOM 2857 C CA . LEU B 1 187 ? -16.594 -3.725 -2.529 1 97.19 187 LEU B CA 1
ATOM 2858 C C . LEU B 1 187 ? -16.094 -5.082 -3.012 1 97.19 187 LEU B C 1
ATOM 2860 O O . LEU B 1 187 ? -15.102 -5.16 -3.744 1 97.19 187 LEU B O 1
ATOM 2864 N N . ALA B 1 188 ? -16.781 -6.129 -2.58 1 98.38 188 ALA B N 1
ATOM 2865 C CA . ALA B 1 188 ? -16.234 -7.449 -2.883 1 98.38 188 ALA B CA 1
ATOM 2866 C C . ALA B 1 188 ? -17.344 -8.43 -3.24 1 98.38 188 ALA B C 1
ATOM 2868 O O . ALA B 1 188 ? -18.438 -8.383 -2.656 1 98.38 188 ALA B O 1
ATOM 2869 N N . ARG B 1 189 ? -17.094 -9.266 -4.16 1 98 189 ARG B N 1
ATOM 2870 C CA . ARG B 1 189 ? -17.953 -10.406 -4.477 1 98 189 ARG B CA 1
ATOM 2871 C C . ARG B 1 189 ? -17.125 -11.672 -4.684 1 98 189 ARG B C 1
ATOM 2873 O O . ARG B 1 189 ? -15.922 -11.602 -4.949 1 98 189 ARG B O 1
ATOM 2880 N N . SER B 1 190 ? -17.781 -12.82 -4.547 1 96.75 190 SER B N 1
ATOM 2881 C CA . SER B 1 190 ? -17.109 -14.102 -4.707 1 96.75 190 SER B CA 1
ATOM 2882 C C . SER B 1 190 ? -17.641 -14.852 -5.93 1 96.75 190 SER B C 1
ATOM 2884 O O . SER B 1 190 ? -18.812 -14.727 -6.285 1 96.75 190 SER B O 1
ATOM 2886 N N . VAL B 1 191 ? -16.781 -15.531 -6.527 1 94.31 191 VAL B N 1
ATOM 2887 C CA . VAL B 1 191 ? -17.172 -16.391 -7.645 1 94.31 191 VAL B CA 1
ATOM 2888 C C . VAL B 1 191 ? -16.547 -17.766 -7.473 1 94.31 191 VAL B C 1
ATOM 2890 O O . VAL B 1 191 ? -15.484 -17.906 -6.863 1 94.31 191 VAL B O 1
#

Sequence (382 aa):
MSIMETLNTRRTYRRFAQKPVPQDVVEDMVEALRLSSCGANRQAVKLVVVQSPEMVKKVHPLVKWAAYLPPEQGAPKADEQPVMYLAVVQDSSIPGDLNTDTGIALANITLAAWAKGVGSCIMGAINKPALSELLGIAAPDKLAFMVALGCPTHAARVVPMTEKTGIKYYLDENGDYCVPKRSVEELARSVMSIMETLNTRRTYRRFAQKPVPQDVVEDMVEALRLSSCGANRQAVKLVVVQSPEMVKKVHPLVKWAAYLPPEQGAPKADEQPVMYLAVVQDSSIPGDLNTDTGIALANITLAAWAKGVGSCIMGAINKPALSELLGIAAPDKLAFMVALGCPTHAARVVPMTEKTGIKYYLDENGDYCVPKRSVEELARSV